Protein AF-Q5P8N4-F1 (afdb_monomer_lite)

pLDDT: mean 79.33, std 24.07, range [26.34, 97.81]

Sequence (193 aa):
MANAGMRRKYAYGCRTAGRLRDHSEGKQQGNGQHSGDGTLMNEMPPPPIPPHQEDARTQAVITIGHFLEGLGEPGWRGVVLRWLAQFDGLEAYLYPEDDPVLAVRDLLARYVEILEPVDPARLAADLSALPFCRFRAKRGGEKWEPLVESFSAFCRGATVEVWESEHPYPRREVLQIGLLTQFCAAQMRERRG

Radius of gyration: 21.62 Å; chains: 1; bounding box: 40×46×72 Å

Structure (mmCIF, N/CA/C/O backbone):
data_AF-Q5P8N4-F1
#
_entry.id   AF-Q5P8N4-F1
#
loop_
_atom_site.group_PDB
_atom_site.id
_atom_site.type_symbol
_atom_site.label_atom_id
_atom_site.label_alt_id
_atom_site.label_comp_id
_atom_site.label_asym_id
_atom_site.label_entity_id
_atom_site.label_seq_id
_atom_site.pdbx_PDB_ins_code
_atom_site.Cartn_x
_atom_site.Cartn_y
_atom_site.Cartn_z
_atom_site.occupancy
_atom_site.B_iso_or_equiv
_atom_site.auth_seq_id
_atom_site.auth_comp_id
_atom_site.auth_asym_id
_atom_site.auth_atom_id
_atom_site.pdbx_PDB_model_num
ATOM 1 N N . MET A 1 1 ? -14.214 0.842 -32.737 1.00 35.12 1 MET A N 1
ATOM 2 C CA . MET A 1 1 ? -14.053 1.528 -31.438 1.00 35.12 1 MET A CA 1
ATOM 3 C C . MET A 1 1 ? -12.937 0.828 -30.682 1.00 35.12 1 MET A C 1
ATOM 5 O O . MET A 1 1 ? -13.150 -0.272 -30.200 1.00 35.12 1 MET A O 1
ATOM 9 N N . ALA A 1 2 ? -11.733 1.399 -30.678 1.00 30.77 2 ALA A N 1
ATOM 10 C CA . ALA A 1 2 ? -10.587 0.868 -29.946 1.00 30.77 2 ALA A CA 1
ATOM 11 C C . ALA A 1 2 ? -10.118 1.963 -28.983 1.00 30.77 2 ALA A C 1
ATOM 13 O O . ALA A 1 2 ? -9.710 3.034 -29.427 1.00 30.77 2 ALA A O 1
ATOM 14 N N . ASN A 1 3 ? -10.253 1.715 -27.679 1.00 29.64 3 ASN A N 1
ATOM 15 C CA . ASN A 1 3 ? -9.769 2.614 -26.637 1.00 29.64 3 ASN A CA 1
ATOM 16 C C . ASN A 1 3 ? -8.237 2.576 -26.640 1.00 29.64 3 ASN A C 1
ATOM 18 O O . ASN A 1 3 ? -7.624 1.600 -26.208 1.00 29.64 3 ASN A O 1
ATOM 22 N N . ALA A 1 4 ? -7.622 3.641 -27.151 1.00 32.78 4 ALA A N 1
ATOM 23 C CA . ALA A 1 4 ? -6.201 3.908 -26.998 1.00 32.78 4 ALA A CA 1
ATOM 24 C C . ALA A 1 4 ? -5.944 4.349 -25.548 1.00 32.78 4 ALA A C 1
ATOM 26 O O . ALA A 1 4 ? -5.866 5.536 -25.245 1.00 32.78 4 ALA A O 1
ATOM 27 N N . GLY A 1 5 ? -5.864 3.371 -24.641 1.00 30.09 5 GLY A N 1
ATOM 28 C CA . GLY A 1 5 ? -5.412 3.577 -23.270 1.00 30.09 5 GLY A CA 1
ATOM 29 C C . GLY A 1 5 ? -3.983 4.107 -23.291 1.00 30.09 5 GLY A C 1
ATOM 30 O O . GLY A 1 5 ? -3.044 3.396 -23.657 1.00 30.09 5 GLY A O 1
ATOM 31 N N . MET A 1 6 ? -3.845 5.385 -22.958 1.00 29.84 6 MET A N 1
ATOM 32 C CA . MET A 1 6 ? -2.595 6.126 -22.902 1.00 29.84 6 MET A CA 1
ATOM 33 C C . MET A 1 6 ? -1.651 5.441 -21.904 1.00 29.84 6 MET A C 1
ATOM 35 O O . MET A 1 6 ? -1.774 5.592 -20.693 1.00 29.84 6 MET A O 1
ATOM 39 N N . ARG A 1 7 ? -0.723 4.626 -22.415 1.00 36.91 7 ARG A N 1
ATOM 40 C CA . ARG A 1 7 ? 0.340 4.006 -21.621 1.00 36.91 7 ARG A CA 1
ATOM 41 C C . ARG A 1 7 ? 1.293 5.111 -21.173 1.00 36.91 7 ARG A C 1
ATOM 43 O O . ARG A 1 7 ? 2.107 5.563 -21.979 1.00 36.91 7 ARG A O 1
ATOM 50 N N . ARG A 1 8 ? 1.232 5.529 -19.906 1.00 41.72 8 ARG A N 1
ATOM 51 C CA . ARG A 1 8 ? 2.357 6.239 -19.286 1.00 41.72 8 ARG A CA 1
ATOM 52 C C . ARG A 1 8 ? 3.523 5.253 -19.211 1.00 41.72 8 ARG A C 1
ATOM 54 O O . ARG A 1 8 ? 3.564 4.372 -18.362 1.00 41.72 8 ARG A O 1
ATOM 61 N N . LYS A 1 9 ? 4.413 5.326 -20.203 1.00 39.16 9 LYS A N 1
ATOM 62 C CA . LYS A 1 9 ? 5.721 4.674 -20.158 1.00 39.16 9 LYS A CA 1
ATOM 63 C C . LYS A 1 9 ? 6.615 5.587 -19.330 1.00 39.16 9 LYS A C 1
ATOM 65 O O . LYS A 1 9 ? 6.977 6.666 -19.795 1.00 39.16 9 LYS A O 1
ATOM 70 N N . TYR A 1 10 ? 6.914 5.181 -18.104 1.00 43.84 10 TYR A N 1
ATOM 71 C CA . TYR A 1 10 ? 7.807 5.919 -17.221 1.00 43.84 10 TYR A CA 1
ATOM 72 C C . TYR A 1 10 ? 9.240 5.672 -17.696 1.00 43.84 10 TYR A C 1
ATOM 74 O O . TYR A 1 10 ? 9.877 4.684 -17.348 1.00 43.84 10 TYR A O 1
ATOM 82 N N . ALA A 1 11 ? 9.717 6.540 -18.587 1.00 37.16 11 ALA A N 1
ATOM 83 C CA . ALA A 1 11 ? 11.127 6.619 -18.922 1.00 37.16 11 ALA A CA 1
ATOM 84 C C . ALA A 1 11 ? 11.799 7.482 -17.852 1.00 37.16 11 ALA A C 1
ATOM 86 O O . ALA A 1 11 ? 11.665 8.708 -17.870 1.00 37.16 11 ALA A O 1
ATOM 87 N N . TYR A 1 12 ? 12.529 6.858 -16.927 1.00 37.94 12 TYR A N 1
ATOM 88 C CA . TYR A 1 12 ? 13.503 7.574 -16.107 1.00 37.94 12 TYR A CA 1
ATOM 89 C C . TYR A 1 12 ? 14.659 8.025 -17.009 1.00 37.94 12 TYR A C 1
ATOM 91 O O . TYR A 1 12 ? 15.697 7.383 -17.124 1.00 37.94 12 TYR A O 1
ATOM 99 N N . GLY A 1 13 ? 14.452 9.147 -17.698 1.00 30.36 13 GLY A N 1
ATOM 100 C CA . GLY A 1 13 ? 15.510 9.932 -18.312 1.00 30.36 13 GLY A CA 1
ATOM 101 C C . GLY A 1 13 ? 16.155 10.797 -17.238 1.00 30.36 13 GLY A C 1
ATOM 102 O O . GLY A 1 13 ? 15.681 11.898 -16.960 1.00 30.36 13 GLY A O 1
ATOM 103 N N . CYS A 1 14 ? 17.230 10.297 -16.632 1.00 30.23 14 CYS A N 1
ATOM 104 C CA . CYS A 1 14 ? 18.120 11.099 -15.804 1.00 30.23 14 CYS A CA 1
ATOM 105 C C . CYS A 1 14 ? 18.700 12.229 -16.674 1.00 30.23 14 CYS A C 1
ATOM 107 O O . CYS A 1 14 ? 19.574 12.000 -17.507 1.00 30.23 14 CYS A O 1
ATOM 109 N N . ARG A 1 15 ? 18.173 13.452 -16.547 1.00 29.59 15 ARG A N 1
ATOM 110 C CA . ARG A 1 15 ? 18.788 14.646 -17.139 1.00 29.59 15 ARG A CA 1
ATOM 111 C C . ARG A 1 15 ? 19.794 15.213 -16.146 1.00 29.59 15 ARG A C 1
ATOM 113 O O . ARG A 1 15 ? 19.472 16.111 -15.374 1.00 29.59 15 ARG A O 1
ATOM 120 N N . THR A 1 16 ? 21.024 14.717 -16.197 1.00 30.36 16 THR A N 1
ATOM 121 C CA . THR A 1 16 ? 22.187 15.424 -15.656 1.00 30.36 16 THR A CA 1
ATOM 122 C C . THR A 1 16 ? 22.875 16.225 -16.765 1.00 30.36 16 THR A C 1
ATOM 124 O O . THR A 1 16 ? 23.360 15.677 -17.744 1.00 30.36 16 THR A O 1
ATOM 127 N N . ALA A 1 17 ? 22.860 17.546 -16.565 1.00 32.56 17 ALA A N 1
ATOM 128 C CA . ALA A 1 17 ? 23.804 18.584 -16.996 1.00 32.56 17 ALA A CA 1
ATOM 129 C C . ALA A 1 17 ? 24.361 18.600 -18.440 1.00 32.56 17 ALA A C 1
ATOM 131 O O . ALA A 1 17 ? 25.119 17.735 -18.860 1.00 32.56 17 ALA A O 1
ATOM 132 N N . GLY A 1 18 ? 24.148 19.725 -19.134 1.00 26.34 18 GLY A N 1
ATOM 133 C CA . GLY A 1 18 ? 24.881 20.052 -20.359 1.00 26.34 18 GLY A CA 1
ATOM 134 C C . GLY A 1 18 ? 24.532 21.424 -20.927 1.00 26.34 18 GLY A C 1
ATOM 135 O O . GLY A 1 18 ? 23.727 21.544 -21.840 1.00 26.34 18 GLY A O 1
ATOM 136 N N . ARG A 1 19 ? 25.142 22.473 -20.372 1.00 33.25 19 ARG A N 1
ATOM 137 C CA . ARG A 1 19 ? 25.188 23.827 -20.943 1.00 33.25 19 ARG A CA 1
ATOM 138 C C . ARG A 1 19 ? 25.874 23.773 -22.316 1.00 33.25 19 ARG A C 1
ATOM 140 O O . ARG A 1 19 ? 27.049 23.432 -22.359 1.00 33.25 19 ARG A O 1
ATOM 147 N N . LEU A 1 20 ? 25.202 24.190 -23.389 1.00 29.64 20 LEU A N 1
ATOM 148 C CA . LEU A 1 20 ? 25.833 24.746 -24.594 1.00 29.64 20 LEU A CA 1
ATOM 149 C C . LEU A 1 20 ? 24.812 25.511 -25.443 1.00 29.64 20 LEU A C 1
ATOM 151 O O . LEU A 1 20 ? 23.606 25.315 -25.352 1.00 29.64 20 LEU A O 1
ATOM 155 N N . ARG A 1 21 ? 25.368 26.486 -26.146 1.00 34.44 21 ARG A N 1
ATOM 156 C CA . ARG A 1 21 ? 24.772 27.691 -26.704 1.00 34.44 21 ARG A CA 1
ATOM 157 C C . ARG A 1 21 ? 23.957 27.482 -27.985 1.00 34.44 21 ARG A C 1
ATOM 159 O O . ARG A 1 21 ? 24.232 26.570 -28.749 1.00 34.44 21 ARG A O 1
ATOM 166 N N . ASP A 1 22 ? 23.123 28.494 -28.212 1.00 34.06 22 ASP A N 1
ATOM 167 C CA . ASP A 1 22 ? 22.897 29.226 -29.462 1.00 34.06 22 ASP A CA 1
ATOM 168 C C . ASP A 1 22 ? 22.175 28.605 -30.668 1.00 34.06 22 ASP A C 1
ATOM 170 O O . ASP A 1 22 ? 22.455 27.518 -31.155 1.00 34.06 22 ASP A O 1
ATOM 174 N N . HIS A 1 23 ? 21.360 29.513 -31.209 1.00 33.41 23 HIS A N 1
ATOM 175 C CA . HIS A 1 23 ? 20.979 29.743 -32.594 1.00 33.41 23 HIS A CA 1
ATOM 176 C C . HIS A 1 23 ? 19.882 28.902 -33.261 1.00 33.41 23 HIS A C 1
ATOM 178 O O . HIS A 1 23 ? 19.994 27.729 -33.597 1.00 33.41 23 HIS A O 1
ATOM 184 N N . SER A 1 24 ? 18.818 29.661 -33.503 1.00 37.16 24 SER A N 1
ATOM 185 C CA . SER A 1 24 ? 17.701 29.509 -34.410 1.00 37.16 24 SER A CA 1
ATOM 186 C C . SER A 1 24 ? 18.067 29.171 -35.863 1.00 37.16 24 SER A C 1
ATOM 188 O O . SER A 1 24 ? 19.123 29.544 -36.361 1.00 37.16 24 SER A O 1
ATOM 190 N N . GLU A 1 25 ? 17.039 28.638 -36.532 1.00 35.78 25 GLU A N 1
ATOM 191 C CA . GLU A 1 25 ? 16.755 28.615 -37.978 1.00 35.78 25 GLU A CA 1
ATOM 192 C C . GLU A 1 25 ? 17.325 27.477 -38.838 1.00 35.78 25 GLU A C 1
ATOM 194 O O . GLU A 1 25 ? 18.524 27.259 -38.956 1.00 35.78 25 GLU A O 1
ATOM 199 N N . GLY A 1 26 ? 16.404 26.802 -39.540 1.00 33.59 26 GLY A N 1
ATOM 200 C CA . GLY A 1 26 ? 16.712 25.893 -40.643 1.00 33.59 26 GLY A CA 1
ATOM 201 C C . GLY A 1 26 ? 15.586 24.906 -40.956 1.00 33.59 26 GLY A C 1
ATOM 202 O O . GLY A 1 26 ? 15.580 23.788 -40.456 1.00 33.59 26 GLY A O 1
ATOM 203 N N . LYS A 1 27 ? 14.630 25.306 -41.808 1.00 43.25 27 LYS A N 1
ATOM 204 C CA . LYS A 1 27 ? 13.715 24.390 -42.517 1.00 43.25 27 LYS A CA 1
ATOM 205 C C . LYS A 1 27 ? 14.519 23.353 -43.309 1.00 43.25 27 LYS A C 1
ATOM 207 O O . LYS A 1 27 ? 15.407 23.764 -44.046 1.00 43.25 27 LYS A O 1
ATOM 212 N N . GLN A 1 28 ? 14.082 22.091 -43.330 1.00 38.34 28 GLN A N 1
ATOM 213 C CA . GLN A 1 28 ? 14.097 21.278 -44.555 1.00 38.34 28 GLN A CA 1
ATOM 214 C C . GLN A 1 28 ? 13.203 20.032 -44.445 1.00 38.34 28 GLN A C 1
ATOM 216 O O . GLN A 1 28 ? 13.230 19.296 -43.465 1.00 38.34 28 GLN A O 1
ATOM 221 N N . GLN A 1 29 ? 12.387 19.843 -45.484 1.00 42.06 29 GLN A N 1
ATOM 222 C CA . GLN A 1 29 ? 11.635 18.631 -45.798 1.00 42.06 29 GLN A CA 1
ATOM 223 C C . GLN A 1 29 ? 12.596 17.534 -46.274 1.00 42.06 29 GLN A C 1
ATOM 225 O O . GLN A 1 29 ? 13.495 17.809 -47.064 1.00 42.06 29 GLN A O 1
ATOM 230 N N . GLY A 1 30 ? 12.349 16.291 -45.866 1.00 35.94 30 GLY A N 1
ATOM 231 C CA . GLY A 1 30 ? 13.072 15.123 -46.361 1.00 35.94 30 GLY A CA 1
ATOM 232 C C . GLY A 1 30 ? 12.303 13.842 -46.065 1.00 35.94 30 GLY A C 1
ATOM 233 O O . GLY A 1 30 ? 12.216 13.410 -44.922 1.00 35.94 30 GLY A O 1
ATOM 234 N N . ASN A 1 31 ? 11.717 13.271 -47.114 1.00 40.88 31 ASN A N 1
ATOM 235 C CA . ASN A 1 31 ? 11.087 11.957 -47.136 1.00 40.88 31 ASN A CA 1
ATOM 236 C C . ASN A 1 31 ? 12.187 10.883 -47.077 1.00 40.88 31 ASN A C 1
ATOM 238 O O . ASN A 1 31 ? 13.126 10.939 -47.869 1.00 40.88 31 ASN A O 1
ATOM 242 N N . GLY A 1 32 ? 12.061 9.894 -46.193 1.00 36.31 32 GLY A N 1
ATOM 243 C CA . GLY A 1 32 ? 13.006 8.783 -46.113 1.00 36.31 32 GLY A CA 1
ATOM 244 C C . GLY A 1 32 ? 12.467 7.640 -45.264 1.00 36.31 32 GLY A C 1
ATOM 245 O O . GLY A 1 32 ? 12.416 7.734 -44.043 1.00 36.31 32 GLY A O 1
ATOM 246 N N . GLN A 1 33 ? 12.068 6.555 -45.928 1.00 43.84 33 GLN A N 1
ATOM 247 C CA . GLN A 1 33 ? 11.898 5.244 -45.309 1.00 43.84 33 GLN A CA 1
ATOM 248 C C . GLN A 1 33 ? 13.226 4.816 -44.668 1.00 43.84 33 GLN A C 1
ATOM 250 O O . GLN A 1 33 ? 14.269 4.827 -45.325 1.00 43.84 33 GLN A O 1
ATOM 255 N N . HIS A 1 34 ? 13.180 4.404 -43.402 1.00 40.31 34 HIS A N 1
ATOM 256 C CA . HIS A 1 34 ? 14.236 3.618 -42.777 1.00 40.31 34 HIS A CA 1
ATOM 257 C C . HIS A 1 34 ? 13.627 2.385 -42.118 1.00 40.31 34 HIS A C 1
ATOM 259 O O . HIS A 1 34 ? 12.751 2.470 -41.257 1.00 40.31 34 HIS A O 1
ATOM 265 N N . SER A 1 35 ? 14.091 1.245 -42.622 1.00 41.78 35 SER A N 1
ATOM 266 C CA . SER A 1 35 ? 13.963 -0.084 -42.048 1.00 41.78 35 SER A CA 1
ATOM 267 C C . SER A 1 35 ? 14.541 -0.135 -40.636 1.00 41.78 35 SER A C 1
ATOM 269 O O . SER A 1 35 ? 15.307 0.735 -40.230 1.00 41.78 35 SER A O 1
ATOM 271 N N . GLY A 1 36 ? 14.127 -1.171 -39.911 1.00 46.09 36 GLY A N 1
ATOM 272 C CA . GLY A 1 36 ? 14.311 -1.330 -38.480 1.00 46.09 36 GLY A CA 1
ATOM 273 C C . GLY A 1 36 ? 15.710 -1.038 -37.959 1.00 46.09 36 GLY A C 1
ATOM 274 O O . GLY A 1 36 ? 16.702 -1.554 -38.457 1.00 46.09 36 GLY A O 1
ATOM 275 N N . ASP A 1 37 ? 15.725 -0.308 -36.856 1.00 35.44 37 ASP A N 1
ATOM 276 C CA . ASP A 1 37 ? 16.650 -0.580 -35.776 1.00 35.44 37 ASP A CA 1
ATOM 277 C C . ASP A 1 37 ? 15.857 -0.378 -34.485 1.00 35.44 37 ASP A C 1
ATOM 279 O O . ASP A 1 37 ? 15.580 0.741 -34.046 1.00 35.44 37 ASP A O 1
ATOM 283 N N . GLY A 1 38 ? 15.320 -1.481 -33.964 1.00 40.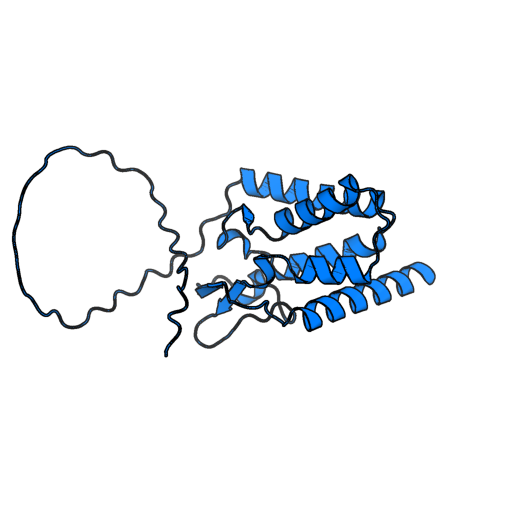28 38 GLY A N 1
ATOM 284 C CA . GLY A 1 38 ? 14.638 -1.502 -32.680 1.00 40.28 38 GLY A CA 1
ATOM 285 C C . GLY A 1 38 ? 15.694 -1.333 -31.607 1.00 40.28 38 GLY A C 1
ATOM 286 O O . GLY A 1 38 ? 16.139 -2.326 -31.042 1.00 40.28 38 GLY A O 1
ATOM 287 N N . THR A 1 39 ? 16.114 -0.087 -31.378 1.00 41.25 39 THR A N 1
ATOM 288 C CA . THR A 1 39 ? 17.054 0.283 -30.327 1.00 41.25 39 THR A CA 1
ATOM 289 C C . THR A 1 39 ? 16.588 -0.369 -29.034 1.00 41.25 39 THR A C 1
ATOM 291 O O . THR A 1 39 ? 15.544 -0.007 -28.482 1.00 41.25 39 THR A O 1
ATOM 294 N N . LEU A 1 40 ? 17.352 -1.369 -28.592 1.00 42.66 40 LEU A N 1
ATOM 295 C CA . LEU A 1 40 ? 17.294 -1.929 -27.255 1.00 42.66 40 LEU A CA 1
ATOM 296 C C . LEU A 1 40 ? 17.384 -0.740 -26.300 1.00 42.66 40 LEU A C 1
ATOM 298 O O . LEU A 1 40 ? 18.436 -0.118 -26.159 1.00 42.66 40 LEU A O 1
ATOM 302 N N . MET A 1 41 ? 16.240 -0.352 -25.737 1.00 40.47 41 MET A N 1
ATOM 303 C CA . MET A 1 41 ? 16.174 0.632 -24.668 1.00 40.47 41 MET A CA 1
ATOM 304 C C . MET A 1 41 ? 17.053 0.071 -23.558 1.00 40.47 41 MET A C 1
ATOM 306 O O . MET A 1 41 ? 16.698 -0.948 -22.974 1.00 40.47 41 MET A O 1
ATOM 310 N N . ASN A 1 42 ? 18.223 0.687 -23.370 1.00 41.69 42 ASN A N 1
ATOM 311 C CA . ASN A 1 42 ? 19.221 0.296 -22.387 1.00 41.69 42 ASN A CA 1
ATOM 312 C C . ASN A 1 42 ? 18.536 -0.110 -21.081 1.00 41.69 42 ASN A C 1
ATOM 314 O O . ASN A 1 42 ? 17.871 0.705 -20.440 1.00 41.69 42 ASN A O 1
ATOM 318 N N . GLU A 1 43 ? 18.710 -1.381 -20.732 1.00 51.34 43 GLU A N 1
ATOM 319 C CA . GLU A 1 43 ? 18.282 -2.021 -19.495 1.00 51.34 43 GLU A CA 1
ATOM 320 C C . GLU A 1 43 ? 19.105 -1.459 -18.329 1.00 51.34 43 GLU A C 1
ATOM 322 O O . GLU A 1 43 ? 19.959 -2.130 -17.756 1.00 51.34 43 GLU A O 1
ATOM 327 N N . MET A 1 44 ? 18.927 -0.174 -18.029 1.00 50.84 44 MET A N 1
ATOM 328 C CA . MET A 1 44 ? 19.602 0.462 -16.911 1.00 50.84 44 MET A CA 1
ATOM 329 C C . MET A 1 44 ? 18.880 0.053 -15.621 1.00 50.84 44 MET A C 1
ATOM 331 O O . MET A 1 44 ? 17.652 0.183 -15.565 1.00 50.84 44 MET A O 1
ATOM 335 N N . PRO A 1 45 ? 19.601 -0.441 -14.594 1.00 61.38 45 PRO A N 1
ATOM 336 C CA . PRO A 1 45 ? 18.992 -0.711 -13.299 1.00 61.38 45 PRO A CA 1
ATOM 337 C C . PRO A 1 45 ? 18.339 0.569 -12.758 1.00 61.38 45 PRO A C 1
ATOM 339 O O . PRO A 1 45 ? 18.795 1.673 -13.089 1.00 61.38 45 PRO A O 1
ATOM 342 N N . PRO A 1 46 ? 17.275 0.448 -11.944 1.00 63.72 46 PRO A N 1
ATOM 343 C CA . PRO A 1 46 ? 16.625 1.611 -11.361 1.00 63.72 46 PRO A CA 1
ATOM 344 C C . PRO A 1 46 ? 17.661 2.441 -10.590 1.00 63.72 46 PRO A C 1
ATOM 346 O O . PRO A 1 46 ? 18.530 1.869 -9.920 1.00 63.72 46 PRO A O 1
ATOM 349 N N . PRO A 1 47 ? 17.619 3.780 -10.699 1.00 65.31 47 PRO A N 1
ATOM 350 C CA . PRO A 1 47 ? 18.517 4.625 -9.931 1.00 65.31 47 PRO A CA 1
ATOM 351 C C . PRO A 1 47 ? 18.299 4.385 -8.428 1.00 65.31 47 PRO A C 1
ATOM 353 O O . PRO A 1 47 ? 17.174 4.099 -8.012 1.00 65.31 47 PRO A O 1
ATOM 356 N N . PRO A 1 48 ? 19.352 4.506 -7.600 1.00 71.06 48 PRO A N 1
ATOM 357 C CA . PRO A 1 48 ? 19.194 4.427 -6.155 1.00 71.06 48 PRO A CA 1
ATOM 358 C C . PRO A 1 48 ? 18.245 5.528 -5.672 1.00 71.06 48 PRO A C 1
ATOM 360 O O . PRO A 1 48 ? 18.240 6.642 -6.209 1.00 71.06 48 PRO A O 1
ATOM 363 N N . ILE A 1 49 ? 17.454 5.211 -4.648 1.00 71.44 49 ILE A N 1
ATOM 364 C CA . ILE A 1 49 ? 16.552 6.166 -4.008 1.00 71.44 49 ILE A CA 1
ATOM 365 C C . ILE A 1 49 ? 17.409 7.302 -3.420 1.00 71.44 49 ILE A C 1
ATOM 367 O O . ILE A 1 49 ? 18.405 7.037 -2.744 1.00 71.44 49 ILE A O 1
ATOM 371 N N . PRO A 1 50 ? 17.088 8.580 -3.681 1.00 73.31 50 PRO A N 1
ATOM 372 C CA . PRO A 1 50 ? 17.801 9.690 -3.067 1.00 73.31 50 PRO A CA 1
ATOM 373 C C . PRO A 1 50 ? 17.758 9.614 -1.527 1.00 73.31 50 PRO A C 1
ATOM 375 O O . PRO A 1 50 ? 16.677 9.397 -0.980 1.00 73.31 50 PRO A O 1
ATOM 378 N N . PRO A 1 51 ? 18.857 9.904 -0.801 1.00 74.06 51 PRO A N 1
ATOM 379 C CA . PRO A 1 51 ? 18.908 9.752 0.662 1.00 74.06 51 PRO A CA 1
ATOM 380 C C . PRO A 1 51 ? 17.793 10.482 1.429 1.00 74.06 51 PRO A C 1
ATOM 382 O O . PRO A 1 51 ? 17.227 9.958 2.380 1.00 74.06 51 PRO A O 1
ATOM 385 N N . HIS A 1 52 ? 17.396 11.672 0.971 1.00 72.25 52 HIS A N 1
ATOM 386 C CA . HIS A 1 52 ? 16.306 12.432 1.593 1.00 72.25 52 HIS A CA 1
ATOM 387 C C . HIS A 1 52 ? 14.935 11.739 1.481 1.00 72.25 52 HIS A C 1
ATOM 389 O O . HIS A 1 52 ? 14.050 11.988 2.297 1.00 72.25 52 HIS A O 1
ATOM 395 N N . GLN A 1 53 ? 14.739 10.884 0.473 1.00 79.44 53 GLN A N 1
ATOM 396 C CA . GLN A 1 53 ? 13.535 10.063 0.349 1.00 79.44 53 GLN A CA 1
ATOM 397 C C . GLN A 1 53 ? 13.594 8.862 1.301 1.00 79.44 53 GLN A C 1
ATOM 399 O O . GLN A 1 53 ? 12.574 8.512 1.887 1.00 79.44 53 GLN A O 1
ATOM 404 N N . GLU A 1 54 ? 14.774 8.279 1.534 1.00 85.94 54 GLU A N 1
ATOM 405 C CA . GLU A 1 54 ? 14.958 7.206 2.524 1.00 85.94 54 GLU A CA 1
ATOM 406 C C . GLU A 1 54 ? 14.654 7.686 3.953 1.00 85.94 54 GLU A C 1
ATOM 408 O O . GLU A 1 54 ? 13.931 7.011 4.694 1.00 85.94 54 GLU A O 1
ATOM 413 N N . ASP A 1 55 ? 15.116 8.886 4.316 1.00 89.25 55 ASP A N 1
ATOM 414 C CA . ASP A 1 55 ? 14.805 9.514 5.606 1.00 89.25 55 ASP A CA 1
ATOM 415 C C . ASP A 1 55 ? 13.295 9.754 5.763 1.00 89.25 55 ASP A C 1
ATOM 417 O O . ASP A 1 55 ? 12.696 9.407 6.786 1.00 89.25 55 ASP A O 1
ATOM 421 N N . ALA A 1 56 ? 12.648 10.293 4.723 1.00 90.25 56 ALA A N 1
ATOM 422 C CA . ALA A 1 56 ? 11.207 10.535 4.719 1.00 90.25 56 ALA A CA 1
ATOM 423 C C . ALA A 1 56 ? 10.398 9.236 4.873 1.00 90.25 56 ALA A C 1
ATOM 425 O O . ALA A 1 56 ? 9.407 9.214 5.608 1.00 90.25 56 ALA A O 1
ATOM 426 N N . ARG A 1 57 ? 10.828 8.144 4.226 1.00 93.38 57 ARG A N 1
ATOM 427 C CA . ARG A 1 57 ? 10.199 6.820 4.357 1.00 93.38 57 ARG A CA 1
ATOM 428 C C . ARG A 1 57 ? 10.392 6.240 5.750 1.00 93.38 57 ARG A C 1
ATOM 430 O O . ARG A 1 57 ? 9.428 5.761 6.343 1.00 93.38 57 ARG A O 1
ATOM 437 N N . THR A 1 58 ? 11.599 6.336 6.301 1.00 94.19 58 THR A N 1
ATOM 438 C CA . THR A 1 58 ? 11.894 5.886 7.669 1.00 94.19 58 THR A CA 1
ATOM 439 C C . THR A 1 58 ? 10.996 6.603 8.674 1.00 94.19 58 THR A C 1
ATOM 441 O O . THR A 1 58 ? 10.335 5.964 9.497 1.00 94.19 58 THR A O 1
ATOM 444 N N . GLN A 1 59 ? 10.888 7.927 8.549 1.00 95.88 59 GLN A N 1
ATOM 445 C CA . GLN A 1 59 ? 9.997 8.719 9.385 1.00 95.88 59 GLN A CA 1
ATOM 446 C C . GLN A 1 59 ? 8.525 8.331 9.180 1.00 95.88 59 GLN A C 1
ATOM 448 O O . GLN A 1 59 ? 7.786 8.197 10.154 1.00 95.88 59 GLN A O 1
ATOM 453 N N . ALA A 1 60 ? 8.096 8.093 7.937 1.00 96.31 60 ALA A N 1
ATOM 454 C CA . ALA A 1 60 ? 6.732 7.676 7.629 1.00 96.31 60 ALA A CA 1
ATOM 455 C C . ALA A 1 60 ? 6.368 6.319 8.256 1.00 96.31 60 ALA A C 1
ATOM 457 O O . ALA A 1 60 ? 5.274 6.190 8.799 1.00 96.31 60 ALA A O 1
ATOM 458 N N . VAL A 1 61 ? 7.276 5.336 8.261 1.00 96.94 61 VAL A N 1
ATOM 459 C CA . VAL A 1 61 ? 7.064 4.033 8.924 1.00 96.94 61 VAL A CA 1
ATOM 460 C C . VAL A 1 61 ? 6.823 4.199 10.426 1.00 96.94 61 VAL A C 1
ATOM 462 O O . VAL A 1 61 ? 5.913 3.576 10.979 1.00 96.94 61 VAL A O 1
ATOM 465 N N . ILE A 1 62 ? 7.604 5.059 11.088 1.00 97.00 62 ILE A N 1
ATOM 466 C CA . ILE A 1 62 ? 7.424 5.375 12.512 1.00 97.00 62 ILE A CA 1
ATOM 467 C C . ILE A 1 62 ? 6.058 6.040 12.730 1.00 97.00 62 ILE A C 1
ATOM 469 O O . ILE A 1 62 ? 5.281 5.613 13.586 1.00 97.00 62 ILE A O 1
ATOM 473 N N . THR A 1 63 ? 5.730 7.037 11.908 1.00 97.75 63 THR A N 1
ATOM 474 C CA . THR A 1 63 ? 4.464 7.776 11.978 1.00 97.75 63 THR A CA 1
ATOM 475 C C . THR A 1 63 ? 3.240 6.885 11.743 1.00 97.75 63 THR A C 1
ATOM 477 O O . THR A 1 63 ? 2.254 7.035 12.457 1.00 97.75 63 THR A O 1
ATOM 480 N N . ILE A 1 64 ? 3.295 5.919 10.818 1.00 97.81 64 ILE A N 1
ATOM 481 C CA . ILE A 1 64 ? 2.222 4.928 10.605 1.00 97.81 64 ILE A CA 1
ATOM 482 C C . ILE A 1 64 ? 1.913 4.177 11.905 1.00 97.81 64 ILE A C 1
ATOM 484 O O . ILE A 1 64 ? 0.746 4.007 12.253 1.00 97.81 64 ILE A O 1
ATOM 488 N N . GLY A 1 65 ? 2.948 3.756 12.641 1.00 95.69 65 GLY A N 1
ATOM 489 C CA . GLY A 1 65 ? 2.780 3.101 13.938 1.00 95.69 65 GLY A CA 1
ATOM 490 C C . GLY A 1 65 ? 2.042 3.989 14.939 1.00 95.69 65 GLY A C 1
ATOM 491 O O . GLY A 1 65 ? 1.050 3.556 15.520 1.00 95.69 65 GLY A O 1
ATOM 492 N N . HIS A 1 66 ? 2.470 5.245 15.071 1.00 96.38 66 HIS A N 1
ATOM 493 C CA . HIS A 1 66 ? 1.839 6.205 15.977 1.00 96.38 66 HIS A CA 1
ATOM 494 C C . HIS A 1 66 ? 0.398 6.546 15.598 1.00 96.38 66 HIS A C 1
ATOM 496 O O . HIS A 1 66 ? -0.440 6.680 16.484 1.00 96.38 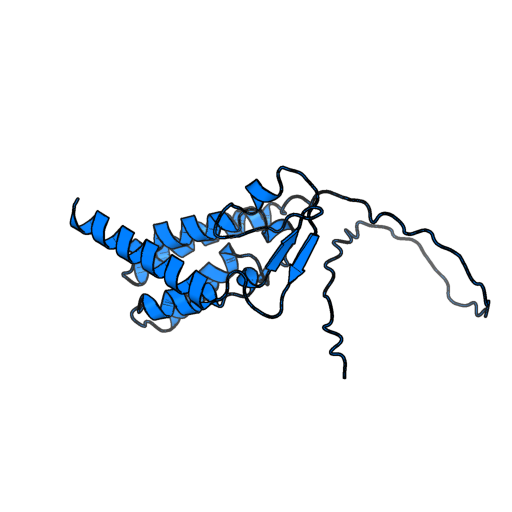66 HIS A O 1
ATOM 502 N N . PHE A 1 67 ? 0.080 6.662 14.306 1.00 96.62 67 PHE A N 1
ATOM 503 C CA . PHE A 1 67 ? -1.298 6.891 13.876 1.00 96.62 67 PHE A CA 1
ATOM 504 C C . PHE A 1 67 ? -2.198 5.710 14.223 1.00 96.62 67 PHE A C 1
ATOM 506 O O . PHE A 1 67 ? -3.267 5.918 14.780 1.00 96.62 67 PHE A O 1
ATOM 513 N N . LEU A 1 68 ? -1.764 4.474 13.973 1.00 95.25 68 LEU A N 1
ATOM 514 C CA . LEU A 1 68 ? -2.560 3.293 14.319 1.00 95.25 68 LEU A CA 1
ATOM 515 C C . LEU A 1 68 ? -2.748 3.141 15.835 1.00 95.25 68 LEU A C 1
ATOM 517 O O . LEU A 1 68 ? -3.835 2.789 16.282 1.00 95.25 68 LEU A O 1
ATOM 521 N N . GLU A 1 69 ? -1.724 3.460 16.629 1.00 93.25 69 GLU A N 1
ATOM 522 C CA . GLU A 1 69 ? -1.830 3.523 18.092 1.00 93.25 69 GLU A CA 1
ATOM 523 C C . GLU A 1 69 ? -2.817 4.613 18.542 1.00 93.25 69 GLU A C 1
ATOM 525 O O . GLU A 1 69 ? -3.701 4.343 19.353 1.00 93.25 69 GLU A O 1
ATOM 530 N N . GLY A 1 70 ? -2.717 5.821 17.979 1.00 91.56 70 GLY A N 1
ATOM 531 C CA . GLY A 1 70 ? -3.608 6.944 18.286 1.00 91.56 70 GLY A CA 1
ATOM 532 C C . GLY A 1 70 ? -5.062 6.715 17.866 1.00 91.56 70 GLY A C 1
ATOM 533 O O . GLY A 1 70 ? -5.972 7.221 18.516 1.00 91.56 70 GLY A O 1
ATOM 534 N N . LEU A 1 71 ? -5.287 5.908 16.827 1.00 92.12 71 LEU A N 1
ATOM 535 C CA . LEU A 1 71 ? -6.612 5.480 16.371 1.00 92.12 71 LEU A CA 1
ATOM 536 C C . LEU A 1 71 ? -7.193 4.322 17.206 1.00 92.12 71 LEU A C 1
ATOM 538 O O . LEU A 1 71 ? -8.311 3.887 16.941 1.00 92.12 71 LEU A O 1
ATOM 542 N N . GLY A 1 72 ? -6.459 3.817 18.207 1.00 91.12 72 GLY A N 1
ATOM 543 C CA . GLY A 1 72 ? -6.894 2.701 19.052 1.00 91.12 72 GLY A CA 1
ATOM 544 C C . GLY A 1 72 ? -6.808 1.331 18.373 1.00 91.12 72 GLY A C 1
ATOM 545 O O . GLY A 1 72 ? -7.375 0.364 18.871 1.00 91.12 72 GLY A O 1
ATOM 546 N N . GLU A 1 73 ? -6.074 1.231 17.265 1.00 91.69 73 GLU A N 1
ATOM 547 C CA . GLU A 1 73 ? -6.017 0.061 16.387 1.00 91.69 73 GLU A CA 1
ATOM 548 C C . GLU A 1 73 ? -4.580 -0.493 16.215 1.00 91.69 73 GLU A C 1
ATOM 550 O O . GLU A 1 73 ? -4.096 -0.697 15.094 1.00 91.69 73 GLU A O 1
ATOM 555 N N . PRO A 1 74 ? -3.845 -0.788 17.309 1.00 91.19 74 PRO A N 1
ATOM 556 C CA . PRO A 1 74 ? -2.441 -1.203 17.230 1.00 91.19 74 PRO A CA 1
ATOM 557 C C . PRO A 1 74 ? -2.242 -2.536 16.487 1.00 91.19 74 PRO A C 1
ATOM 559 O O . PRO A 1 74 ? -1.196 -2.745 15.865 1.00 91.19 74 PRO A O 1
ATOM 562 N N . GLY A 1 75 ? -3.254 -3.415 16.471 1.00 93.06 75 GLY A N 1
ATOM 563 C CA . GLY A 1 75 ? -3.208 -4.703 15.766 1.00 93.06 75 GLY A CA 1
ATOM 564 C C . GLY A 1 75 ? -3.031 -4.568 14.246 1.00 93.06 75 GLY A C 1
ATOM 565 O O . GLY A 1 75 ? -2.517 -5.477 13.586 1.00 93.06 75 GLY A O 1
ATOM 566 N N . TRP A 1 76 ? -3.375 -3.409 13.671 1.00 96.38 76 TRP A N 1
ATOM 567 C CA . TRP A 1 76 ? -3.135 -3.119 12.258 1.00 96.38 76 TRP A CA 1
ATOM 568 C C . TRP A 1 76 ? -1.661 -2.887 11.929 1.00 96.38 76 TRP A C 1
ATOM 570 O O . TRP A 1 76 ? -1.257 -3.141 10.794 1.00 96.38 76 TRP A O 1
ATOM 580 N N . ARG A 1 77 ? -0.825 -2.472 12.891 1.00 95.69 77 ARG A N 1
ATOM 581 C CA . ARG A 1 77 ? 0.572 -2.081 12.633 1.00 95.69 77 ARG A CA 1
ATOM 582 C C . ARG A 1 77 ? 1.355 -3.190 11.942 1.00 95.69 77 ARG A C 1
ATOM 584 O O . ARG A 1 77 ? 1.936 -2.984 10.880 1.00 95.69 77 ARG A O 1
ATOM 591 N N . GLY A 1 78 ? 1.331 -4.396 12.506 1.00 96.00 78 GLY A N 1
ATOM 592 C CA . GLY A 1 78 ? 2.032 -5.538 11.920 1.00 96.00 78 GLY A CA 1
ATOM 593 C C . GLY A 1 78 ? 1.451 -5.973 10.572 1.00 96.00 78 GLY A C 1
ATOM 594 O O . GLY A 1 78 ? 2.189 -6.456 9.717 1.00 96.00 78 GLY A O 1
ATOM 595 N N . VAL A 1 79 ? 0.139 -5.815 10.372 1.00 97.19 79 VAL A N 1
ATOM 596 C CA . VAL A 1 79 ? -0.542 -6.159 9.114 1.00 97.19 79 VAL A CA 1
ATOM 597 C C . VAL A 1 79 ? -0.118 -5.206 8.002 1.00 97.19 79 VAL A C 1
ATOM 599 O O . VAL A 1 79 ? 0.346 -5.660 6.959 1.00 97.19 79 VAL A O 1
ATOM 602 N N . VAL A 1 80 ? -0.206 -3.898 8.253 1.00 97.62 80 VAL A N 1
ATOM 603 C CA . VAL A 1 80 ? 0.153 -2.849 7.294 1.00 97.62 80 VAL A CA 1
ATOM 604 C C . VAL A 1 80 ? 1.628 -2.935 6.915 1.00 97.62 80 VAL A C 1
ATOM 606 O O . VAL A 1 80 ? 1.940 -2.922 5.730 1.00 97.62 80 VAL A O 1
ATOM 609 N N . LEU A 1 81 ? 2.539 -3.096 7.882 1.00 96.81 81 LEU A N 1
ATOM 610 C CA . LEU A 1 81 ? 3.975 -3.166 7.586 1.00 96.81 81 LEU A CA 1
ATOM 611 C C . LEU A 1 81 ? 4.353 -4.416 6.779 1.00 96.81 81 LEU A C 1
ATOM 613 O O . LEU A 1 81 ? 5.143 -4.323 5.844 1.00 96.81 81 LEU A O 1
ATOM 617 N N . ARG A 1 82 ? 3.765 -5.583 7.081 1.00 96.50 82 ARG A N 1
ATOM 618 C CA . ARG A 1 82 ? 3.990 -6.798 6.274 1.00 96.50 82 ARG A CA 1
ATOM 619 C C . ARG A 1 82 ? 3.414 -6.683 4.868 1.00 96.50 82 ARG A C 1
ATOM 621 O O . ARG A 1 82 ? 3.987 -7.237 3.934 1.00 96.50 82 ARG A O 1
ATOM 628 N N . TRP A 1 83 ? 2.277 -6.008 4.726 1.00 97.06 83 TRP A N 1
ATOM 629 C CA . TRP A 1 83 ? 1.678 -5.751 3.424 1.00 97.06 83 TRP A CA 1
ATOM 630 C C . TRP A 1 83 ? 2.525 -4.771 2.603 1.00 97.06 83 TRP A C 1
ATOM 632 O O . TRP A 1 83 ? 2.840 -5.072 1.457 1.00 97.06 83 TRP A O 1
ATOM 642 N N . LEU A 1 84 ? 2.985 -3.669 3.204 1.00 97.44 84 LEU A N 1
ATOM 643 C CA . LEU A 1 84 ? 3.903 -2.714 2.574 1.00 97.44 84 LEU A CA 1
ATOM 644 C C . LEU A 1 84 ? 5.225 -3.359 2.151 1.00 97.44 84 LEU A C 1
ATOM 646 O O . LEU A 1 84 ? 5.730 -3.039 1.082 1.00 97.44 84 LEU A O 1
ATOM 650 N N . ALA A 1 85 ? 5.743 -4.317 2.925 1.00 96.25 85 ALA A N 1
ATOM 651 C CA . ALA A 1 85 ? 6.946 -5.064 2.560 1.00 96.25 85 ALA A CA 1
ATOM 652 C C . ALA A 1 85 ? 6.807 -5.846 1.239 1.00 96.25 85 ALA A C 1
ATOM 654 O O . ALA A 1 85 ? 7.814 -6.163 0.612 1.00 96.25 85 ALA A O 1
ATOM 655 N N . GLN A 1 86 ? 5.584 -6.138 0.775 1.00 96.88 86 GLN A N 1
ATOM 656 C CA . GLN A 1 86 ? 5.395 -6.721 -0.557 1.00 96.88 86 GLN A CA 1
ATOM 657 C C . GLN A 1 86 ? 5.746 -5.726 -1.668 1.00 96.88 86 GLN A C 1
ATOM 659 O O . GLN A 1 86 ? 6.197 -6.133 -2.728 1.0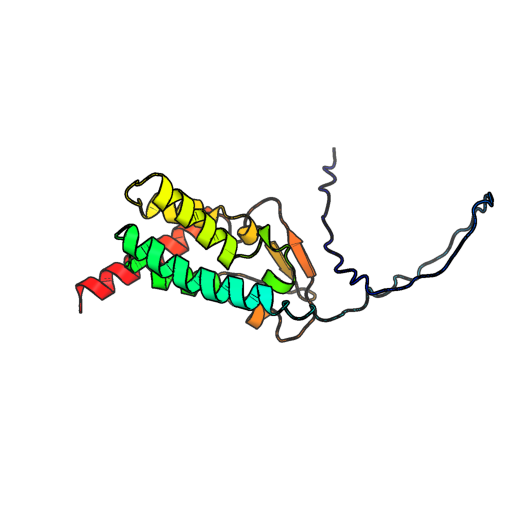0 96.88 86 GLN A O 1
ATOM 664 N N . PHE A 1 87 ? 5.599 -4.426 -1.431 1.00 96.44 87 PHE A N 1
ATOM 665 C CA . PHE A 1 87 ? 5.878 -3.370 -2.407 1.00 96.44 87 PHE A CA 1
ATOM 666 C C . PHE A 1 87 ? 7.292 -2.793 -2.271 1.00 96.44 87 PHE A C 1
ATOM 668 O O . PHE A 1 87 ? 7.618 -1.824 -2.946 1.00 96.44 87 PHE A O 1
ATOM 675 N N . ASP A 1 88 ? 8.128 -3.374 -1.412 1.00 93.62 88 ASP A N 1
ATOM 676 C CA . ASP A 1 88 ? 9.496 -2.921 -1.180 1.00 93.62 88 ASP A CA 1
ATOM 677 C C . ASP A 1 88 ? 10.327 -2.900 -2.475 1.00 93.62 88 ASP A C 1
ATOM 679 O O . ASP A 1 88 ? 10.385 -3.893 -3.209 1.00 93.62 88 ASP A O 1
ATOM 683 N N . GLY A 1 89 ? 10.952 -1.757 -2.761 1.00 91.94 89 GLY A N 1
ATOM 684 C CA . GLY A 1 89 ? 11.734 -1.492 -3.967 1.00 91.94 89 GLY A CA 1
ATOM 685 C C . GLY A 1 89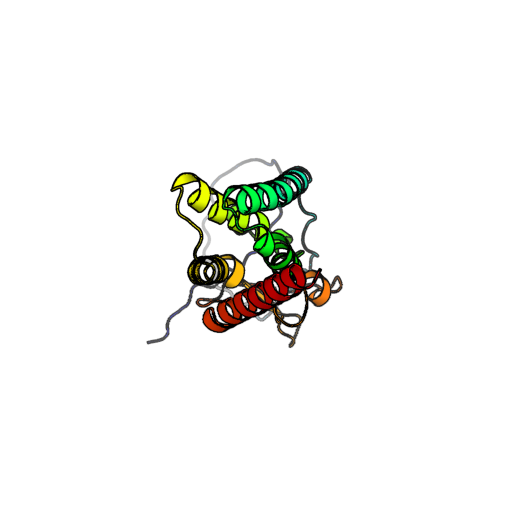 ? 10.921 -0.947 -5.144 1.00 91.94 89 GLY A C 1
ATOM 686 O O . GLY A 1 89 ? 11.515 -0.505 -6.131 1.00 91.94 89 GLY A O 1
ATOM 687 N N . LEU A 1 90 ? 9.584 -0.953 -5.072 1.00 93.56 90 LEU A N 1
ATOM 688 C CA . LEU A 1 90 ? 8.735 -0.403 -6.130 1.00 93.56 90 LEU A CA 1
ATOM 689 C C . LEU A 1 90 ? 8.909 1.115 -6.237 1.00 93.56 90 LEU A C 1
ATOM 691 O O . LEU A 1 90 ? 8.892 1.645 -7.342 1.00 93.56 90 LEU A O 1
ATOM 695 N N . GLU A 1 91 ? 9.141 1.801 -5.118 1.00 92.56 91 GLU A N 1
ATOM 696 C CA . GLU A 1 91 ? 9.330 3.252 -5.035 1.00 92.56 91 GLU A CA 1
ATOM 697 C C . GLU A 1 91 ? 10.438 3.784 -5.959 1.00 92.56 91 GLU A C 1
ATOM 699 O O . GLU A 1 91 ? 10.339 4.903 -6.453 1.00 92.56 91 GLU A O 1
ATOM 704 N N . ALA A 1 92 ? 11.442 2.965 -6.291 1.00 89.50 92 ALA A N 1
ATOM 705 C CA . ALA A 1 92 ? 12.501 3.338 -7.231 1.00 89.50 92 ALA A CA 1
ATOM 706 C C . ALA A 1 92 ? 11.998 3.523 -8.681 1.00 89.50 92 ALA A C 1
ATOM 708 O O . ALA A 1 92 ? 12.712 4.062 -9.528 1.00 89.50 92 ALA A O 1
ATOM 709 N N . TYR A 1 93 ? 10.772 3.076 -8.968 1.00 89.62 93 TYR A N 1
ATOM 710 C CA . TYR A 1 93 ? 10.100 3.160 -10.265 1.00 89.62 93 TYR A CA 1
ATOM 711 C C . TYR A 1 93 ? 8.899 4.115 -10.256 1.00 89.62 93 TYR A C 1
ATOM 713 O O . TYR A 1 93 ? 8.225 4.246 -11.283 1.00 89.62 93 TYR A O 1
ATOM 721 N N . LEU A 1 94 ? 8.603 4.743 -9.115 1.00 89.69 94 LEU A N 1
ATOM 722 C CA . LEU A 1 94 ? 7.419 5.572 -8.916 1.00 89.69 94 LEU A CA 1
ATOM 723 C C . LEU A 1 94 ? 7.779 7.040 -8.694 1.00 89.69 94 LEU A C 1
ATOM 725 O O . LEU A 1 94 ? 8.867 7.389 -8.226 1.00 89.69 94 LEU A O 1
ATOM 729 N N . TYR A 1 95 ? 6.825 7.920 -8.993 1.00 86.62 95 TYR A N 1
ATOM 730 C CA . TYR A 1 95 ? 6.911 9.283 -8.493 1.00 86.62 95 TYR A CA 1
ATOM 731 C C . TYR A 1 95 ? 6.723 9.298 -6.966 1.00 86.62 95 TYR A C 1
ATOM 733 O O . TYR A 1 95 ? 6.030 8.427 -6.438 1.00 86.62 95 TYR A O 1
ATOM 741 N N . PRO A 1 96 ? 7.308 10.271 -6.242 1.00 85.12 96 PRO A N 1
ATOM 742 C CA . PRO A 1 96 ? 7.202 10.332 -4.783 1.00 85.12 96 PRO A CA 1
ATOM 743 C C . PRO A 1 96 ? 5.761 10.310 -4.246 1.00 85.12 96 PRO A C 1
ATOM 745 O O . PRO A 1 96 ? 5.515 9.747 -3.184 1.00 85.12 96 PRO A O 1
ATOM 748 N N . GLU A 1 97 ? 4.799 10.886 -4.969 1.00 85.88 97 GLU A N 1
ATOM 749 C CA . GLU A 1 97 ? 3.371 10.867 -4.621 1.00 85.88 97 GLU A CA 1
ATOM 750 C C . GLU A 1 97 ? 2.720 9.476 -4.692 1.00 85.88 97 GLU A C 1
ATOM 752 O O . GLU A 1 97 ? 1.689 9.245 -4.058 1.00 85.88 97 GLU A O 1
ATOM 757 N N . ASP A 1 98 ? 3.325 8.552 -5.437 1.00 91.25 98 ASP A N 1
ATOM 758 C CA . ASP A 1 98 ? 2.877 7.171 -5.585 1.00 91.25 98 ASP A CA 1
ATOM 759 C C . ASP A 1 98 ? 3.657 6.212 -4.659 1.00 91.25 98 ASP A C 1
ATOM 761 O O . ASP A 1 98 ? 3.404 5.006 -4.683 1.00 91.25 98 ASP A O 1
ATOM 765 N N . ASP A 1 99 ? 4.585 6.712 -3.827 1.00 94.69 99 ASP A N 1
ATOM 766 C CA . ASP A 1 99 ? 5.342 5.887 -2.877 1.00 94.69 99 ASP A CA 1
ATOM 767 C C . ASP A 1 99 ? 4.382 5.141 -1.922 1.00 94.69 99 ASP A C 1
ATOM 769 O O . ASP A 1 99 ? 3.573 5.779 -1.235 1.00 94.69 99 ASP A O 1
ATOM 773 N N . PRO A 1 100 ? 4.465 3.797 -1.827 1.00 96.88 100 PRO A N 1
ATOM 774 C CA . PRO A 1 100 ? 3.534 3.012 -1.022 1.00 96.88 100 PRO A CA 1
ATOM 775 C C . PRO A 1 100 ? 3.502 3.400 0.459 1.00 96.88 100 PRO A C 1
ATOM 777 O O . PRO A 1 100 ? 2.433 3.446 1.073 1.00 96.88 100 PRO A O 1
ATOM 780 N N . VAL A 1 101 ? 4.665 3.692 1.043 1.00 97.44 101 VAL A N 1
ATOM 781 C CA . VAL A 1 101 ? 4.803 4.035 2.462 1.00 97.44 101 VAL A CA 1
ATOM 782 C C . VAL A 1 101 ? 4.207 5.416 2.718 1.00 97.44 101 VAL A C 1
ATOM 784 O O . VAL A 1 101 ? 3.438 5.590 3.667 1.00 97.44 101 VAL A O 1
ATOM 787 N N . LEU A 1 102 ? 4.518 6.390 1.859 1.00 96.56 102 LEU A N 1
ATOM 788 C CA . LEU A 1 102 ? 3.987 7.748 1.991 1.00 96.56 102 LEU A CA 1
ATOM 789 C C . LEU A 1 102 ? 2.467 7.774 1.780 1.00 96.56 102 LEU A C 1
ATOM 791 O O . LEU A 1 102 ? 1.752 8.375 2.581 1.00 96.56 102 LEU A O 1
ATOM 795 N N . ALA A 1 103 ? 1.956 7.037 0.790 1.00 97.06 103 ALA A N 1
ATOM 796 C CA . ALA A 1 103 ? 0.525 6.938 0.515 1.00 97.06 103 ALA A CA 1
ATOM 797 C C . ALA A 1 103 ? -0.272 6.352 1.696 1.00 97.06 103 ALA A C 1
ATOM 799 O O . ALA A 1 103 ? -1.364 6.834 2.013 1.00 97.06 103 ALA A O 1
ATOM 800 N N . VAL A 1 104 ? 0.266 5.332 2.377 1.00 97.81 104 VAL A N 1
ATOM 801 C CA . VAL A 1 104 ? -0.363 4.765 3.583 1.00 97.81 104 VAL A CA 1
ATOM 802 C C . VAL A 1 104 ? -0.314 5.744 4.753 1.00 97.81 104 VAL A C 1
ATOM 804 O O . VAL A 1 104 ? -1.329 5.921 5.431 1.00 97.81 104 VAL A O 1
ATOM 807 N N . ARG A 1 105 ? 0.825 6.408 4.989 1.00 97.56 105 ARG A N 1
ATOM 808 C CA . ARG A 1 105 ? 0.934 7.454 6.019 1.00 97.56 105 ARG A CA 1
ATOM 809 C C . ARG A 1 105 ? -0.129 8.533 5.808 1.00 97.56 105 ARG A C 1
ATOM 811 O O . ARG A 1 105 ? -0.826 8.886 6.755 1.00 97.56 105 ARG A O 1
ATOM 818 N N . ASP A 1 106 ? -0.277 9.017 4.580 1.00 96.81 106 ASP A N 1
ATOM 819 C CA . ASP A 1 106 ? -1.209 10.098 4.248 1.00 96.81 106 ASP A CA 1
ATOM 820 C C . ASP A 1 106 ? -2.670 9.659 4.352 1.00 96.81 106 ASP A C 1
ATOM 822 O O . ASP A 1 106 ? -3.534 10.454 4.717 1.00 96.81 106 ASP A O 1
ATOM 826 N N . LEU A 1 107 ? -2.968 8.386 4.073 1.00 96.62 107 LEU A N 1
ATOM 827 C CA . LEU A 1 107 ? -4.284 7.816 4.357 1.00 96.62 107 LEU A CA 1
ATOM 828 C C . LEU A 1 107 ? -4.603 7.864 5.850 1.00 96.62 107 LEU A C 1
ATOM 830 O O . LEU A 1 107 ? -5.674 8.334 6.223 1.00 96.62 107 LEU A O 1
ATOM 834 N N . LEU A 1 108 ? -3.686 7.397 6.692 1.00 96.69 108 LEU A N 1
ATOM 835 C CA . LEU A 1 108 ? -3.897 7.346 8.137 1.00 96.69 108 LEU A CA 1
ATOM 836 C C . LEU A 1 108 ? -3.945 8.739 8.773 1.00 96.69 108 LEU A C 1
ATOM 838 O O . LEU A 1 108 ? -4.733 8.948 9.691 1.00 96.69 108 LEU A O 1
ATOM 842 N N . ALA A 1 109 ? -3.181 9.704 8.253 1.00 95.94 109 ALA A N 1
ATOM 843 C CA . ALA A 1 109 ? -3.274 11.099 8.677 1.00 95.94 109 ALA A CA 1
ATOM 844 C C . ALA A 1 109 ? -4.712 11.629 8.545 1.00 95.94 109 ALA A C 1
ATOM 846 O O . ALA A 1 109 ? -5.236 12.209 9.492 1.00 95.94 109 ALA A O 1
ATOM 847 N N . ARG A 1 110 ? -5.396 11.329 7.429 1.00 95.31 110 ARG A N 1
ATOM 848 C CA . ARG A 1 110 ? -6.801 11.725 7.231 1.00 95.31 110 ARG A CA 1
ATOM 849 C C . ARG A 1 110 ? -7.747 11.105 8.257 1.00 95.31 110 ARG A C 1
ATOM 851 O O . ARG A 1 110 ? -8.673 11.778 8.688 1.00 95.31 110 ARG A O 1
ATOM 858 N N . TYR A 1 111 ? -7.521 9.853 8.662 1.00 94.69 111 TYR A N 1
ATOM 859 C CA . TYR A 1 111 ? -8.310 9.215 9.726 1.00 94.69 111 TYR A CA 1
ATOM 860 C C . TYR A 1 111 ? -8.119 9.909 11.076 1.00 94.69 111 TYR A C 1
ATOM 862 O O . TYR A 1 111 ? -9.085 10.132 11.801 1.00 94.69 111 TYR A O 1
ATOM 870 N N . VAL A 1 112 ? -6.877 10.279 11.400 1.00 93.75 112 VAL A N 1
ATOM 871 C CA . VAL A 1 112 ? -6.567 11.015 12.632 1.00 93.75 112 VAL A CA 1
ATOM 872 C C . VAL A 1 112 ? -7.207 12.404 12.614 1.00 93.75 112 VAL A C 1
ATOM 874 O O . VAL A 1 112 ? -7.765 12.825 13.621 1.00 93.75 112 VAL A O 1
ATOM 877 N N . GLU A 1 113 ? -7.179 13.099 11.476 1.00 93.44 113 GLU A N 1
ATOM 878 C CA . GLU A 1 113 ? -7.769 14.435 11.324 1.00 93.44 113 GLU A CA 1
ATOM 879 C C . GLU A 1 113 ? -9.289 14.455 11.538 1.00 93.44 113 GLU A C 1
ATOM 881 O O . GLU A 1 113 ? -9.805 15.390 12.149 1.00 93.44 113 GLU A O 1
ATOM 886 N N . ILE A 1 114 ? -10.009 13.432 11.065 1.00 91.31 114 ILE A N 1
ATOM 887 C CA . ILE A 1 114 ? -11.473 13.352 11.208 1.00 91.31 114 ILE A CA 1
ATOM 888 C C . ILE A 1 114 ? -11.929 12.786 12.562 1.00 91.31 114 ILE A C 1
ATOM 890 O O . ILE A 1 114 ? -13.122 12.821 12.852 1.00 91.31 114 ILE A O 1
ATOM 894 N N . LEU A 1 115 ? -11.000 12.295 13.396 1.00 83.75 115 LEU A N 1
ATOM 895 C CA . LEU A 1 115 ? -11.261 11.709 14.722 1.00 83.75 115 LEU A CA 1
ATOM 896 C C . LEU A 1 115 ? -12.319 10.587 14.720 1.00 83.75 115 LEU A C 1
ATOM 898 O O . LEU A 1 115 ? -13.005 10.365 15.720 1.00 83.75 115 LEU A O 1
ATOM 902 N N . GLU A 1 116 ? -12.460 9.869 13.606 1.00 77.25 116 GLU A N 1
ATOM 903 C CA . GLU A 1 116 ? -13.405 8.760 13.504 1.00 77.25 116 GLU A CA 1
ATOM 904 C C . GLU A 1 116 ? -12.773 7.451 13.996 1.00 77.25 116 GLU A C 1
ATOM 906 O O . GLU A 1 116 ? -11.631 7.141 13.638 1.00 77.25 116 GLU A O 1
ATOM 911 N N . PRO A 1 117 ? -13.514 6.636 14.772 1.00 80.75 117 PRO A N 1
ATOM 912 C CA . PRO A 1 117 ? -13.117 5.265 15.042 1.00 80.75 117 PRO A CA 1
ATOM 913 C C . PRO A 1 117 ? -12.899 4.507 13.734 1.00 80.75 117 PRO A C 1
ATOM 915 O O . PRO A 1 117 ? -13.725 4.543 12.820 1.00 80.75 117 PRO A O 1
ATOM 918 N N . VAL A 1 118 ? -11.785 3.792 13.654 1.00 88.69 118 VAL A N 1
ATOM 919 C CA . VAL A 1 118 ? -11.440 3.027 12.462 1.00 88.69 118 VAL A CA 1
ATOM 920 C C . VAL A 1 118 ? -12.276 1.752 12.427 1.00 88.69 118 VAL A C 1
ATOM 922 O O . VAL A 1 118 ? -12.041 0.828 13.195 1.00 88.69 118 VAL A O 1
ATOM 925 N N . ASP A 1 119 ? -13.225 1.663 11.495 1.00 93.19 119 ASP A N 1
ATOM 926 C CA . ASP A 1 119 ? -13.800 0.371 11.113 1.00 93.19 119 ASP A CA 1
ATOM 927 C C . ASP A 1 119 ? -12.741 -0.443 10.337 1.00 93.19 119 ASP A C 1
ATOM 929 O O . ASP A 1 119 ? -12.310 -0.009 9.259 1.00 93.19 119 ASP A O 1
ATOM 933 N N . PRO A 1 120 ? -12.328 -1.635 10.818 1.00 94.81 120 PRO A N 1
ATOM 934 C CA . PRO A 1 120 ? -11.352 -2.474 10.128 1.00 94.81 120 PRO A CA 1
ATOM 935 C C . PRO A 1 120 ? -11.737 -2.792 8.676 1.00 94.81 120 PRO A C 1
ATOM 937 O O . PRO A 1 120 ? -10.869 -2.824 7.799 1.00 94.81 120 PRO A O 1
ATOM 940 N N . ALA A 1 121 ? -13.029 -3.011 8.395 1.00 95.94 121 ALA A N 1
ATOM 941 C CA . ALA A 1 121 ? -13.510 -3.304 7.044 1.00 95.94 121 ALA A CA 1
ATOM 942 C C . ALA A 1 121 ? -13.321 -2.108 6.111 1.00 95.94 121 ALA A C 1
ATOM 944 O O . ALA A 1 121 ? -12.868 -2.276 4.971 1.00 95.94 121 ALA A O 1
ATOM 945 N N . ARG A 1 122 ? -13.613 -0.908 6.620 1.00 95.75 122 ARG A N 1
ATOM 946 C CA . ARG A 1 122 ? -13.392 0.353 5.923 1.00 95.75 122 ARG A CA 1
ATOM 947 C C . ARG A 1 122 ? -11.908 0.624 5.680 1.00 95.75 122 ARG A C 1
ATOM 949 O O . ARG A 1 122 ? -11.543 0.893 4.538 1.00 95.75 122 ARG A O 1
ATOM 956 N N . LEU A 1 123 ? -11.050 0.480 6.692 1.00 96.44 123 LEU A N 1
ATOM 957 C CA . LEU A 1 123 ? -9.608 0.700 6.534 1.00 96.44 123 LEU A CA 1
ATOM 958 C C . LEU A 1 123 ? -9.004 -0.250 5.492 1.00 96.44 123 LEU A C 1
ATOM 960 O O . LEU A 1 123 ? -8.255 0.184 4.621 1.00 96.44 123 LEU A O 1
ATOM 964 N N . ALA A 1 124 ? -9.374 -1.533 5.514 1.00 97.62 124 ALA A N 1
ATOM 965 C CA . ALA A 1 124 ? -8.934 -2.488 4.498 1.00 97.62 124 ALA A CA 1
ATOM 966 C C . ALA A 1 124 ? -9.404 -2.101 3.083 1.00 97.62 124 ALA A C 1
ATOM 968 O O . ALA A 1 124 ? -8.668 -2.260 2.102 1.00 97.62 124 ALA A O 1
ATOM 969 N N . ALA A 1 125 ? -10.633 -1.590 2.962 1.00 97.44 125 ALA A N 1
ATOM 970 C CA . ALA A 1 125 ? -11.171 -1.114 1.692 1.00 97.44 125 ALA A CA 1
ATOM 971 C C . ALA A 1 125 ? -10.396 0.104 1.171 1.00 97.44 125 ALA A C 1
ATOM 973 O O . ALA A 1 125 ? -10.154 0.193 -0.033 1.00 97.44 125 ALA A O 1
ATOM 974 N N . ASP A 1 126 ? -10.018 1.030 2.049 1.00 97.31 126 ASP A N 1
ATOM 975 C CA . ASP A 1 126 ? -9.312 2.253 1.669 1.00 97.31 126 ASP A CA 1
ATOM 976 C C . ASP A 1 126 ? -7.823 1.987 1.383 1.00 97.31 126 ASP A C 1
ATOM 978 O O . ASP A 1 126 ? -7.306 2.480 0.382 1.00 97.31 126 ASP A O 1
ATOM 982 N N . LEU A 1 127 ? -7.162 1.106 2.146 1.00 97.56 127 LEU A N 1
ATOM 983 C CA . LEU A 1 127 ? -5.800 0.631 1.854 1.00 97.56 127 LEU A CA 1
ATOM 984 C C . LEU A 1 127 ? -5.718 -0.045 0.477 1.00 97.56 127 LEU A C 1
ATOM 986 O O . LEU A 1 127 ? -4.864 0.293 -0.337 1.00 97.56 127 LEU A O 1
ATOM 990 N N . SER A 1 128 ? -6.646 -0.958 0.175 1.00 97.19 128 SER A N 1
ATOM 991 C CA . SER A 1 128 ? -6.695 -1.658 -1.122 1.00 97.19 128 SER A CA 1
ATOM 992 C C . SER A 1 128 ? -7.055 -0.755 -2.312 1.00 97.19 128 SER A C 1
ATOM 994 O O . SER A 1 128 ? -6.953 -1.183 -3.465 1.00 97.19 128 SER A O 1
ATOM 996 N N . ALA A 1 129 ? -7.486 0.483 -2.053 1.00 96.75 129 ALA A N 1
ATOM 997 C CA . ALA A 1 129 ? -7.799 1.479 -3.071 1.00 96.75 129 ALA A CA 1
ATOM 998 C C . ALA A 1 129 ? -6.638 2.437 -3.374 1.00 96.75 129 ALA A C 1
ATOM 1000 O O . ALA A 1 129 ? -6.778 3.266 -4.277 1.00 96.75 129 ALA A O 1
ATOM 1001 N N . LEU A 1 130 ? -5.523 2.352 -2.638 1.00 96.88 130 LEU A N 1
ATOM 1002 C CA . LEU A 1 130 ? -4.402 3.272 -2.810 1.00 96.88 130 LEU A CA 1
ATOM 1003 C C . LEU A 1 130 ? -3.800 3.175 -4.226 1.00 96.88 130 LEU A C 1
ATOM 1005 O O . LEU A 1 130 ? -3.750 2.078 -4.794 1.00 96.88 130 LEU A O 1
ATOM 1009 N N . PRO A 1 131 ? -3.329 4.297 -4.812 1.00 94.88 131 PRO A N 1
ATOM 1010 C CA . PRO A 1 131 ? -2.880 4.344 -6.207 1.00 94.88 131 PRO A CA 1
ATOM 1011 C C . PRO A 1 131 ? -1.814 3.303 -6.549 1.00 94.88 131 PRO A C 1
ATOM 1013 O O . PRO A 1 131 ? -1.924 2.628 -7.575 1.00 94.88 131 PRO A O 1
ATOM 1016 N N . PHE A 1 132 ? -0.849 3.086 -5.650 1.00 95.69 132 PHE A N 1
ATOM 1017 C CA . PHE A 1 132 ? 0.250 2.151 -5.883 1.00 95.69 132 PHE A CA 1
ATOM 1018 C C . PHE A 1 132 ? -0.218 0.700 -6.121 1.00 95.69 132 PHE A C 1
ATOM 1020 O O . PHE A 1 132 ? 0.458 -0.068 -6.803 1.00 95.69 132 PHE A O 1
ATOM 1027 N N . CYS A 1 133 ? -1.417 0.322 -5.654 1.00 96.75 133 CYS A N 1
ATOM 1028 C CA . CYS A 1 133 ? -1.999 -1.003 -5.898 1.00 96.75 133 CYS A CA 1
ATOM 1029 C C . CYS A 1 133 ? -2.332 -1.255 -7.379 1.00 96.75 133 CYS A C 1
ATOM 1031 O O . CYS A 1 133 ? -2.668 -2.375 -7.756 1.00 96.75 133 CYS A O 1
ATOM 1033 N N . ARG A 1 134 ? -2.286 -0.228 -8.236 1.00 96.06 134 ARG A N 1
ATOM 1034 C CA . ARG A 1 134 ? -2.505 -0.333 -9.688 1.00 96.06 134 ARG A CA 1
ATOM 1035 C C . ARG A 1 134 ? -1.238 -0.638 -10.469 1.00 96.06 134 ARG A C 1
ATOM 1037 O O . ARG A 1 134 ? -1.344 -0.972 -11.655 1.00 96.06 134 ARG A O 1
ATOM 1044 N N . PHE A 1 135 ? -0.073 -0.524 -9.842 1.00 95.56 135 PHE A N 1
ATOM 1045 C CA . PHE A 1 135 ? 1.192 -0.785 -10.505 1.00 95.56 135 PHE A CA 1
ATOM 1046 C C . PHE A 1 135 ? 1.442 -2.278 -10.626 1.00 95.56 135 PHE A C 1
ATOM 1048 O O . PHE A 1 135 ? 1.108 -3.087 -9.761 1.00 95.56 135 PHE A O 1
ATOM 1055 N N . ARG A 1 136 ? 2.003 -2.643 -11.770 1.00 95.94 136 ARG A N 1
ATOM 1056 C CA . ARG A 1 136 ? 2.332 -4.012 -12.138 1.00 95.94 136 ARG A CA 1
ATOM 1057 C C . ARG A 1 136 ? 3.732 -4.044 -12.692 1.00 95.94 136 ARG A C 1
ATOM 1059 O O . ARG A 1 136 ? 4.214 -3.046 -13.223 1.00 95.94 136 ARG A O 1
ATOM 1066 N N . ALA A 1 137 ? 4.334 -5.220 -12.619 1.00 95.25 137 ALA A N 1
ATOM 1067 C CA . ALA A 1 137 ? 5.657 -5.439 -13.156 1.00 95.25 137 ALA A CA 1
ATOM 1068 C C . ALA A 1 137 ? 5.751 -6.756 -13.915 1.00 95.25 137 ALA A C 1
ATOM 1070 O O . ALA A 1 137 ? 5.005 -7.704 -13.646 1.00 95.25 137 ALA A O 1
ATOM 1071 N N . LYS A 1 138 ? 6.663 -6.803 -14.886 1.00 95.06 138 LYS A N 1
ATOM 1072 C CA . LYS A 1 138 ? 7.026 -8.024 -15.601 1.00 95.06 138 LYS A CA 1
ATOM 1073 C C . LYS A 1 138 ? 8.519 -8.082 -15.860 1.00 95.06 138 LYS A C 1
ATOM 1075 O O . LYS A 1 138 ? 9.156 -7.057 -16.093 1.00 95.06 138 LYS A O 1
ATOM 1080 N N . ARG A 1 139 ? 9.034 -9.306 -15.883 1.00 91.69 139 ARG A N 1
ATOM 1081 C CA . ARG A 1 139 ? 10.403 -9.649 -16.256 1.00 91.69 139 ARG A CA 1
ATOM 1082 C C . ARG A 1 139 ? 10.329 -10.708 -17.346 1.00 91.69 139 ARG A C 1
ATOM 1084 O O . ARG A 1 139 ? 9.939 -11.845 -17.086 1.00 91.69 139 ARG A O 1
ATOM 1091 N N . GLY A 1 140 ? 10.639 -10.327 -18.584 1.00 88.56 140 GLY A N 1
ATOM 1092 C CA . GLY A 1 140 ? 10.403 -11.193 -19.740 1.00 88.56 140 GLY A CA 1
ATOM 1093 C C . GLY A 1 140 ? 8.927 -11.608 -19.837 1.00 88.56 140 GLY A C 1
ATOM 1094 O O . GLY A 1 140 ? 8.056 -10.765 -20.059 1.00 88.56 140 GLY A O 1
ATOM 1095 N N . GLY A 1 141 ? 8.649 -12.905 -19.668 1.00 90.12 141 GLY A N 1
ATOM 1096 C CA . GLY A 1 141 ? 7.293 -13.472 -19.669 1.00 90.12 141 GLY A CA 1
ATOM 1097 C C . GLY A 1 141 ? 6.619 -13.568 -18.293 1.00 90.12 141 GLY A C 1
ATOM 1098 O O . GLY A 1 141 ? 5.413 -13.806 -18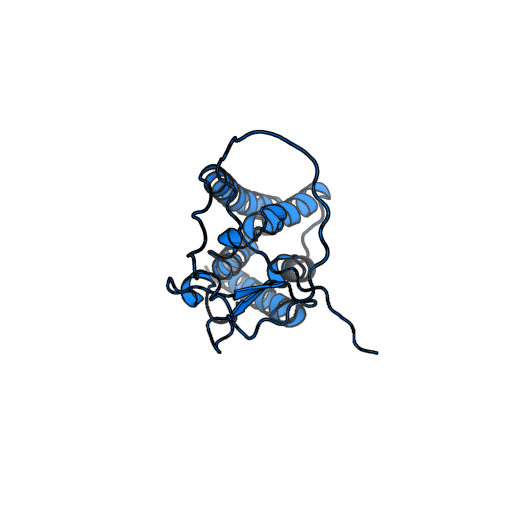.230 1.00 90.12 141 GLY A O 1
ATOM 1099 N N . GLU A 1 142 ? 7.363 -13.379 -17.203 1.00 94.88 142 GLU A N 1
ATOM 1100 C CA . GLU A 1 142 ? 6.864 -13.520 -15.831 1.00 94.88 142 GLU A CA 1
ATOM 1101 C C . GLU A 1 142 ? 6.250 -12.210 -15.338 1.00 94.88 142 GLU A C 1
ATOM 1103 O O . GLU A 1 142 ? 6.787 -11.131 -15.595 1.00 94.88 142 GLU A O 1
ATOM 1108 N N . LYS A 1 143 ? 5.132 -12.293 -14.613 1.00 96.06 143 LYS A N 1
ATOM 1109 C CA . LYS A 1 143 ? 4.467 -11.138 -13.998 1.00 96.06 143 LYS A CA 1
ATOM 1110 C C . LYS A 1 143 ? 4.634 -11.201 -12.491 1.00 96.06 143 LYS A C 1
ATOM 1112 O O . LYS A 1 143 ? 4.492 -12.269 -11.909 1.00 96.06 143 LYS A O 1
ATOM 1117 N N . TRP A 1 144 ? 4.873 -10.048 -11.885 1.00 96.31 144 TRP A N 1
ATOM 1118 C CA . TRP A 1 144 ? 4.926 -9.933 -10.438 1.00 96.31 144 TRP A CA 1
ATOM 1119 C C . TRP A 1 144 ? 3.534 -10.121 -9.823 1.00 96.31 144 TRP A C 1
ATOM 1121 O O . TRP A 1 144 ? 2.554 -9.522 -10.282 1.00 96.31 144 TRP A O 1
ATOM 1131 N N . GLU A 1 145 ? 3.461 -10.937 -8.774 1.00 95.56 145 GLU A N 1
ATOM 1132 C CA . GLU A 1 145 ? 2.256 -11.179 -7.986 1.00 95.56 145 GLU A CA 1
ATOM 1133 C C . GLU A 1 145 ? 2.456 -10.679 -6.541 1.00 95.56 145 GLU A C 1
ATOM 1135 O O . GLU A 1 145 ? 3.046 -11.391 -5.727 1.00 95.56 145 GLU A O 1
ATOM 1140 N N . PRO A 1 146 ? 1.921 -9.490 -6.183 1.00 93.56 146 PRO A N 1
ATOM 1141 C CA . PRO A 1 146 ? 2.160 -8.847 -4.880 1.00 93.56 146 PRO A CA 1
ATOM 1142 C C . PRO A 1 146 ? 1.678 -9.627 -3.648 1.00 93.56 146 PRO A C 1
ATOM 1144 O O . PRO A 1 146 ? 1.983 -9.256 -2.521 1.00 93.56 146 PRO A O 1
ATOM 1147 N N . LEU A 1 147 ? 0.856 -10.665 -3.838 1.00 91.94 147 LEU A N 1
ATOM 1148 C CA . LEU A 1 147 ? 0.391 -11.535 -2.751 1.00 91.94 147 LEU A CA 1
ATOM 1149 C C . LEU A 1 147 ? 1.237 -12.805 -2.590 1.00 91.94 147 LEU A C 1
ATOM 1151 O O . LEU A 1 147 ? 1.000 -13.562 -1.650 1.00 91.94 147 LEU A O 1
ATOM 1155 N N . VAL A 1 148 ? 2.182 -13.050 -3.500 1.00 93.50 148 VAL A N 1
ATOM 1156 C CA . VAL A 1 148 ? 3.030 -14.249 -3.519 1.00 93.50 148 VAL A CA 1
ATOM 1157 C C . VAL A 1 148 ? 4.462 -13.906 -3.120 1.00 93.50 148 VAL A C 1
ATOM 1159 O O . VAL A 1 148 ? 5.054 -14.624 -2.316 1.00 93.50 148 VAL A O 1
ATOM 1162 N N . GLU A 1 149 ? 5.014 -12.812 -3.644 1.00 95.12 149 GLU A N 1
ATOM 1163 C CA . GLU A 1 149 ? 6.382 -12.374 -3.352 1.00 95.12 149 GLU A CA 1
ATOM 1164 C C . GLU A 1 149 ? 6.514 -10.846 -3.340 1.00 95.12 149 GLU A C 1
ATOM 1166 O O . GLU A 1 149 ? 5.727 -10.136 -3.976 1.00 95.12 149 GLU A O 1
ATOM 1171 N N . SER A 1 150 ? 7.551 -10.336 -2.663 1.00 96.06 150 SER A N 1
ATOM 1172 C CA . SER A 1 150 ? 7.849 -8.904 -2.684 1.00 96.06 150 SER A CA 1
ATOM 1173 C C . SER A 1 150 ? 8.384 -8.457 -4.044 1.00 96.06 150 SER A C 1
ATOM 1175 O O . SER A 1 150 ? 8.980 -9.237 -4.788 1.00 96.06 150 SER A O 1
ATOM 1177 N N . PHE A 1 151 ? 8.216 -7.178 -4.363 1.00 95.75 151 PHE A N 1
ATOM 1178 C CA . PHE A 1 151 ? 8.725 -6.592 -5.597 1.00 95.75 151 PHE A CA 1
ATOM 1179 C C . PHE A 1 151 ? 10.257 -6.686 -5.690 1.00 95.75 151 PHE A C 1
ATOM 1181 O O . PHE A 1 151 ? 10.793 -7.089 -6.726 1.00 95.75 151 PHE A O 1
ATOM 1188 N N . SER A 1 152 ? 10.973 -6.397 -4.600 1.00 93.25 152 SER A N 1
ATOM 1189 C CA . SER A 1 152 ? 12.427 -6.569 -4.511 1.00 93.25 152 SER A CA 1
ATOM 1190 C C . SER A 1 152 ? 12.864 -8.019 -4.773 1.00 93.25 152 SER A C 1
ATOM 1192 O O . SER A 1 152 ? 13.795 -8.257 -5.554 1.00 93.25 152 SER A O 1
ATOM 1194 N N . ALA A 1 153 ? 12.150 -9.001 -4.208 1.00 94.62 153 ALA A N 1
ATOM 1195 C CA . ALA A 1 153 ? 12.399 -10.424 -4.437 1.00 94.62 153 ALA A CA 1
ATOM 1196 C C . ALA A 1 153 ? 12.060 -10.867 -5.868 1.00 94.62 153 ALA A C 1
ATOM 1198 O O . ALA A 1 153 ? 12.779 -11.699 -6.424 1.00 94.62 153 ALA A O 1
ATOM 1199 N N . PHE A 1 154 ? 11.030 -10.285 -6.484 1.00 95.06 154 PHE A N 1
ATOM 1200 C CA . PHE A 1 154 ? 10.685 -10.522 -7.884 1.00 95.06 154 PHE A CA 1
ATOM 1201 C C . PHE A 1 154 ? 11.783 -10.012 -8.820 1.00 95.06 154 PHE A C 1
ATOM 1203 O O . PHE A 1 154 ? 12.209 -10.732 -9.728 1.00 95.06 154 PHE A O 1
ATOM 1210 N N . CYS A 1 155 ? 12.297 -8.800 -8.580 1.00 90.69 155 CYS A N 1
ATOM 1211 C CA . CYS A 1 155 ? 13.319 -8.188 -9.426 1.00 90.69 155 CYS A CA 1
ATOM 1212 C C . CYS A 1 155 ? 14.609 -9.021 -9.456 1.00 90.69 155 CYS A C 1
ATOM 1214 O O . CYS A 1 155 ? 15.149 -9.256 -10.535 1.00 90.69 155 CYS A O 1
ATOM 1216 N N . ARG A 1 156 ? 15.099 -9.511 -8.304 1.00 87.06 156 ARG A N 1
ATOM 1217 C CA . ARG A 1 156 ? 16.388 -10.243 -8.174 1.00 87.06 156 ARG A CA 1
ATOM 1218 C C . ARG A 1 156 ? 17.571 -9.542 -8.861 1.00 87.06 156 ARG A C 1
ATOM 1220 O O . ARG A 1 156 ? 18.439 -10.199 -9.427 1.00 87.06 156 ARG A O 1
ATOM 1227 N N . GLY A 1 157 ? 17.578 -8.209 -8.857 1.00 79.94 157 GLY A N 1
ATOM 1228 C CA . GLY A 1 157 ? 18.590 -7.402 -9.549 1.00 79.94 157 GLY A CA 1
ATOM 1229 C C . GLY A 1 157 ? 18.472 -7.378 -11.079 1.00 79.94 157 GLY A C 1
ATOM 1230 O O . GLY A 1 157 ? 19.345 -6.822 -11.737 1.00 79.94 157 GLY A O 1
ATOM 1231 N N . ALA A 1 158 ? 17.418 -7.960 -11.654 1.00 85.25 158 ALA A N 1
ATOM 1232 C CA . ALA A 1 158 ? 17.123 -7.876 -13.077 1.00 85.25 158 ALA A CA 1
ATOM 1233 C C . ALA A 1 158 ? 16.283 -6.635 -13.400 1.00 85.25 158 ALA A C 1
ATOM 1235 O O . ALA A 1 158 ? 15.495 -6.161 -12.577 1.00 85.25 158 ALA A O 1
ATOM 1236 N N . THR A 1 159 ? 16.411 -6.156 -14.633 1.00 84.25 159 THR A N 1
ATOM 1237 C CA . THR A 1 159 ? 15.563 -5.090 -15.168 1.00 84.25 159 THR A CA 1
ATOM 1238 C C . THR A 1 159 ? 14.127 -5.587 -15.311 1.00 84.25 159 THR A C 1
ATOM 1240 O O . THR A 1 159 ? 13.873 -6.678 -15.830 1.00 84.25 159 THR A O 1
ATOM 1243 N N . VAL A 1 160 ? 13.176 -4.772 -14.854 1.00 91.00 160 VAL A N 1
ATOM 1244 C CA . VAL A 1 160 ? 11.742 -5.054 -14.944 1.00 91.00 160 VAL A CA 1
ATOM 1245 C C . VAL A 1 160 ? 11.017 -3.920 -15.656 1.00 91.00 160 VAL A C 1
ATOM 1247 O O . VAL A 1 160 ? 11.381 -2.751 -15.549 1.00 91.00 160 VAL A O 1
ATOM 1250 N N . GLU A 1 161 ? 9.958 -4.263 -16.380 1.00 91.94 161 GLU A N 1
ATOM 1251 C CA . GLU A 1 161 ? 9.030 -3.273 -16.916 1.00 91.94 161 GLU A CA 1
ATOM 1252 C C . GLU A 1 161 ? 7.928 -3.024 -15.889 1.00 91.94 161 GLU A C 1
ATOM 1254 O O . GLU A 1 161 ? 7.171 -3.946 -15.582 1.00 91.94 161 GLU A O 1
ATOM 1259 N N . VAL A 1 162 ? 7.813 -1.787 -15.401 1.00 93.88 162 VAL A N 1
ATOM 1260 C CA . VAL A 1 162 ? 6.746 -1.348 -14.489 1.00 93.88 162 VAL A CA 1
ATOM 1261 C C . VAL A 1 162 ? 5.729 -0.497 -15.248 1.00 93.88 162 VAL A C 1
ATOM 1263 O O . VAL A 1 162 ? 6.094 0.368 -16.046 1.00 93.88 162 VAL A O 1
ATOM 1266 N N . TRP A 1 163 ? 4.438 -0.743 -15.02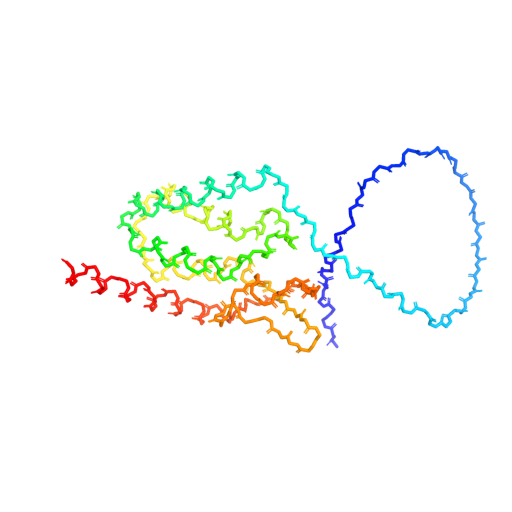7 1.00 94.12 163 TRP A N 1
ATOM 1267 C CA . TRP A 1 163 ? 3.363 0.060 -15.611 1.00 94.12 163 TRP A CA 1
ATOM 1268 C C . TRP A 1 163 ? 2.168 0.190 -14.667 1.00 94.12 163 TRP A C 1
ATOM 1270 O O . TRP A 1 163 ? 1.867 -0.710 -13.885 1.00 94.12 163 TRP A O 1
ATOM 1280 N N . GLU A 1 164 ? 1.449 1.303 -14.790 1.00 95.38 164 GLU A N 1
ATOM 1281 C CA . GLU A 1 164 ? 0.158 1.515 -14.136 1.00 95.38 164 GLU A CA 1
ATOM 1282 C C . GLU A 1 164 ? -0.953 0.822 -14.945 1.00 95.38 164 GLU A C 1
ATOM 1284 O O . GLU A 1 164 ? -0.996 0.899 -16.178 1.00 95.38 164 GLU A O 1
ATOM 1289 N N . SER A 1 165 ? -1.860 0.126 -14.264 1.00 93.38 165 SER A N 1
ATOM 1290 C CA . SER A 1 165 ? -3.047 -0.483 -14.870 1.00 93.38 165 SER A CA 1
ATOM 1291 C C . SER A 1 165 ? -4.332 0.233 -14.452 1.00 93.38 165 SER A C 1
ATOM 1293 O O . SER A 1 165 ? -4.382 0.892 -13.422 1.00 93.38 165 SER A O 1
ATOM 1295 N N . GLU A 1 166 ? -5.397 0.092 -15.244 1.00 91.38 166 GLU A N 1
ATOM 1296 C CA . GLU A 1 166 ? -6.689 0.743 -14.965 1.00 91.38 166 GLU A CA 1
ATOM 1297 C C . GLU A 1 166 ? -7.321 0.276 -13.641 1.00 91.38 166 GLU A C 1
ATOM 1299 O O . GLU A 1 166 ? -8.044 1.017 -12.973 1.00 91.38 166 GLU A O 1
ATOM 1304 N N . HIS A 1 167 ? -7.033 -0.963 -13.242 1.00 89.44 167 HIS A N 1
ATOM 1305 C CA . HIS A 1 167 ? -7.585 -1.581 -12.044 1.00 89.44 167 HIS A CA 1
ATOM 1306 C C . HIS A 1 167 ? -6.478 -2.174 -11.171 1.00 89.44 167 HIS A C 1
ATOM 1308 O O . HIS A 1 167 ? -5.535 -2.756 -11.721 1.00 89.44 167 HIS A O 1
ATOM 1314 N N . PRO A 1 168 ? -6.626 -2.118 -9.832 1.00 90.25 168 PRO A N 1
ATOM 1315 C CA . PRO A 1 168 ? -5.676 -2.716 -8.904 1.00 90.25 168 PRO A CA 1
ATOM 1316 C C . PRO A 1 168 ? -5.295 -4.162 -9.241 1.00 90.25 168 PRO A C 1
ATOM 1318 O O . PRO A 1 168 ? -6.095 -4.926 -9.805 1.00 90.25 168 PRO A O 1
ATOM 1321 N N . TYR A 1 169 ? -4.066 -4.537 -8.884 1.00 87.94 169 TYR A N 1
ATOM 1322 C CA . TYR A 1 169 ? -3.607 -5.917 -8.898 1.00 87.94 169 TYR A CA 1
ATOM 1323 C C . TYR A 1 169 ? -3.001 -6.364 -7.571 1.00 87.94 169 TYR A C 1
ATOM 1325 O O . TYR A 1 169 ? -2.036 -5.760 -7.114 1.00 87.94 169 TYR A O 1
ATOM 1333 N N . PRO A 1 170 ? -3.459 -7.499 -7.028 1.00 91.94 170 PRO A N 1
ATOM 1334 C CA . PRO A 1 170 ? -4.691 -8.213 -7.378 1.00 91.94 170 PRO A CA 1
ATOM 1335 C C . PRO A 1 170 ? -5.943 -7.331 -7.282 1.00 91.94 170 PRO A C 1
ATOM 1337 O O . PRO A 1 170 ? -5.864 -6.172 -6.880 1.00 91.94 170 PRO A O 1
ATOM 1340 N N . ARG A 1 171 ? -7.104 -7.848 -7.714 1.00 94.88 171 ARG A N 1
ATOM 1341 C CA . ARG A 1 171 ? -8.354 -7.073 -7.641 1.00 94.88 171 ARG A CA 1
ATOM 1342 C C . ARG A 1 171 ? -8.562 -6.545 -6.219 1.00 94.88 171 ARG A C 1
ATOM 1344 O O . ARG A 1 171 ? -8.206 -7.224 -5.255 1.00 94.88 171 ARG A O 1
ATOM 1351 N N . ARG A 1 172 ? -9.159 -5.357 -6.101 1.00 94.69 172 ARG A N 1
ATOM 1352 C CA . ARG A 1 172 ? -9.331 -4.649 -4.825 1.00 94.69 172 ARG A CA 1
ATOM 1353 C C . ARG A 1 172 ? -9.961 -5.536 -3.751 1.00 94.69 172 ARG A C 1
ATOM 1355 O O . ARG A 1 172 ? -9.485 -5.556 -2.623 1.00 94.69 172 ARG A O 1
ATOM 1362 N N . GLU A 1 173 ? -10.970 -6.319 -4.117 1.00 96.44 173 GLU A N 1
ATOM 1363 C CA . GLU A 1 173 ? -11.689 -7.207 -3.201 1.00 96.44 173 GLU A CA 1
ATOM 1364 C C . GLU A 1 173 ? -10.763 -8.286 -2.624 1.00 96.44 173 GLU A C 1
ATOM 1366 O O . GLU A 1 173 ? -10.843 -8.618 -1.446 1.00 96.44 173 GLU A O 1
ATOM 1371 N N . VAL A 1 174 ? -9.833 -8.800 -3.435 1.00 96.56 174 VAL A N 1
ATOM 1372 C CA . VAL A 1 174 ? -8.852 -9.806 -3.008 1.00 96.56 174 VAL A CA 1
ATOM 1373 C C . VAL A 1 174 ? -7.846 -9.192 -2.035 1.00 96.56 174 VAL A C 1
ATOM 1375 O O . VAL A 1 174 ? -7.560 -9.789 -0.997 1.00 96.56 174 VAL A O 1
ATOM 1378 N N . LEU A 1 175 ? -7.347 -7.987 -2.333 1.00 96.19 175 LEU A N 1
ATOM 1379 C CA . LEU A 1 175 ? -6.460 -7.242 -1.431 1.00 96.19 175 LEU A CA 1
ATOM 1380 C C . LEU A 1 175 ? -7.147 -6.955 -0.088 1.00 96.19 175 LEU A C 1
ATOM 1382 O O . LEU A 1 175 ? -6.574 -7.217 0.968 1.00 96.19 175 LEU A O 1
ATOM 1386 N N . GLN A 1 176 ? -8.394 -6.481 -0.128 1.00 97.19 176 GLN A N 1
ATOM 1387 C CA . GLN A 1 176 ? -9.191 -6.188 1.060 1.00 97.19 176 GLN A CA 1
ATOM 1388 C C . GLN A 1 176 ? -9.419 -7.439 1.921 1.00 97.19 176 GLN A C 1
ATOM 1390 O O . GLN A 1 176 ? -9.163 -7.407 3.125 1.00 97.19 176 GLN A O 1
ATOM 1395 N N . ILE A 1 177 ? -9.864 -8.550 1.320 1.00 97.25 177 ILE A N 1
ATOM 1396 C CA . ILE A 1 177 ? -10.068 -9.825 2.029 1.00 97.25 177 ILE A CA 1
ATOM 1397 C C . ILE A 1 177 ? -8.753 -10.310 2.648 1.00 97.25 177 ILE A C 1
ATOM 1399 O O . ILE A 1 177 ? -8.742 -10.768 3.793 1.00 97.25 177 ILE A O 1
ATOM 1403 N N . GLY A 1 178 ? -7.639 -10.183 1.922 1.00 95.94 178 GLY A N 1
ATOM 1404 C CA . GLY A 1 178 ? -6.312 -10.547 2.415 1.00 95.94 178 GLY A CA 1
ATOM 1405 C C . GLY A 1 178 ? -5.902 -9.742 3.651 1.00 95.94 178 GLY A C 1
ATOM 1406 O O . GLY A 1 178 ? -5.486 -10.329 4.651 1.00 95.94 178 GLY A O 1
ATOM 1407 N N . LEU A 1 179 ? -6.072 -8.417 3.613 1.00 97.06 179 LEU A N 1
ATOM 1408 C CA . LEU A 1 179 ? -5.789 -7.520 4.739 1.00 97.06 179 LEU A CA 1
ATOM 1409 C C . LEU A 1 179 ? -6.648 -7.852 5.964 1.00 97.06 179 LEU A C 1
ATOM 1411 O O . LEU A 1 179 ? -6.116 -8.015 7.062 1.00 97.06 179 LEU A O 1
ATOM 1415 N N . LEU A 1 180 ? -7.958 -8.031 5.777 1.00 97.19 180 LEU A N 1
ATOM 1416 C CA . LEU A 1 180 ? -8.875 -8.375 6.866 1.00 97.19 180 LEU A CA 1
ATOM 1417 C C . LEU A 1 180 ? -8.564 -9.730 7.488 1.00 97.19 180 LEU A C 1
ATOM 1419 O O . LEU A 1 180 ? -8.537 -9.857 8.709 1.00 97.19 180 LEU A O 1
ATOM 1423 N N . THR A 1 181 ? -8.269 -10.735 6.665 1.00 96.69 181 THR A N 1
ATOM 1424 C CA . THR A 1 181 ? -7.903 -12.069 7.155 1.00 96.69 181 THR A CA 1
ATOM 1425 C C . THR A 1 181 ? -6.651 -11.997 8.031 1.00 96.69 181 THR A C 1
ATOM 1427 O O . THR A 1 181 ? -6.610 -12.594 9.109 1.00 96.69 181 THR A O 1
ATOM 1430 N N . GLN A 1 182 ? -5.642 -11.225 7.612 1.00 95.69 182 GLN A N 1
ATOM 1431 C CA . GLN A 1 182 ? -4.429 -11.012 8.402 1.00 95.69 182 GLN A CA 1
ATOM 1432 C C . GLN A 1 182 ? -4.701 -10.252 9.704 1.00 95.69 182 GLN A C 1
ATOM 1434 O O . GLN A 1 182 ? -4.132 -10.612 10.736 1.00 95.69 182 GLN A O 1
ATOM 1439 N N . PHE A 1 183 ? -5.570 -9.241 9.671 1.00 96.44 183 PHE A N 1
ATOM 1440 C CA . PHE A 1 183 ? -5.972 -8.489 10.857 1.00 96.44 183 PHE A CA 1
ATOM 1441 C C . PHE A 1 183 ? -6.722 -9.359 11.867 1.00 96.44 183 PHE A C 1
ATOM 1443 O O . PHE A 1 183 ? -6.312 -9.447 13.023 1.00 96.44 183 PHE A O 1
ATOM 1450 N N . CYS A 1 184 ? -7.748 -10.094 11.434 1.00 95.44 184 CYS A N 1
ATOM 1451 C CA . CYS A 1 184 ? -8.475 -11.022 12.299 1.00 95.44 184 CYS A CA 1
ATOM 1452 C C . CYS A 1 184 ? -7.542 -12.085 12.901 1.00 95.44 184 CYS A C 1
ATOM 1454 O O . CYS A 1 184 ? -7.650 -12.414 14.083 1.00 95.44 184 CYS A O 1
ATOM 1456 N N . ALA A 1 185 ? -6.590 -12.600 12.116 1.00 94.06 185 ALA A N 1
ATOM 1457 C CA . ALA A 1 185 ? -5.593 -13.540 12.615 1.00 94.06 185 ALA A CA 1
ATOM 1458 C C . ALA A 1 185 ? -4.659 -12.918 13.667 1.00 94.06 185 ALA A C 1
ATOM 1460 O O . ALA A 1 185 ? -4.306 -13.601 14.627 1.00 94.06 185 ALA A O 1
ATOM 1461 N N . ALA A 1 186 ? -4.265 -11.649 13.513 1.00 92.88 186 ALA A N 1
ATOM 1462 C CA . ALA A 1 186 ? -3.461 -10.932 14.503 1.00 92.88 186 ALA A CA 1
ATOM 1463 C C . ALA A 1 186 ? -4.233 -10.740 15.820 1.00 92.88 186 ALA A C 1
ATOM 1465 O O . ALA A 1 186 ? -3.746 -11.151 16.872 1.00 92.88 186 ALA A O 1
ATOM 1466 N N . GLN A 1 187 ? -5.480 -10.269 15.742 1.00 91.25 187 GLN A N 1
ATOM 1467 C CA . GLN A 1 187 ? -6.375 -10.085 16.892 1.00 91.25 187 GLN A CA 1
ATOM 1468 C C . GLN A 1 187 ? -6.582 -11.378 17.699 1.00 91.25 187 GLN A C 1
ATOM 1470 O O . GLN A 1 187 ? -6.574 -11.379 18.929 1.00 91.25 187 GLN A O 1
ATOM 1475 N N . MET A 1 188 ? -6.731 -12.520 17.020 1.00 91.12 188 MET A N 1
ATOM 1476 C CA . MET A 1 188 ? -6.866 -13.812 17.702 1.00 91.12 188 MET A CA 1
ATOM 1477 C C . MET A 1 188 ? -5.595 -14.256 18.435 1.00 91.12 188 MET A C 1
ATOM 1479 O O . MET A 1 188 ? -5.701 -14.992 19.416 1.00 91.12 188 MET A O 1
ATOM 1483 N N . ARG A 1 189 ? -4.406 -13.861 17.965 1.00 89.62 189 ARG A N 1
ATOM 1484 C CA . ARG A 1 189 ? -3.138 -14.180 18.642 1.00 89.62 189 ARG A CA 1
ATOM 1485 C C . ARG A 1 189 ? -2.959 -13.331 19.893 1.00 89.62 189 ARG A C 1
ATOM 1487 O O . ARG A 1 189 ? -2.573 -13.877 20.917 1.00 89.62 189 ARG A O 1
ATOM 1494 N N . GLU A 1 190 ? -3.302 -12.048 19.822 1.00 85.19 190 GLU A N 1
ATOM 1495 C CA . GLU A 1 190 ? -3.218 -11.118 20.957 1.00 85.19 190 GLU A CA 1
ATOM 1496 C C . GLU A 1 190 ? -4.133 -11.529 22.116 1.00 85.19 190 GLU A C 1
ATOM 1498 O O . GLU A 1 190 ? -3.743 -11.422 23.267 1.00 85.19 190 GLU A O 1
ATOM 1503 N N . ARG A 1 191 ? -5.314 -12.094 21.835 1.00 82.38 191 ARG A N 1
ATOM 1504 C CA . ARG A 1 191 ? -6.235 -12.586 22.880 1.00 82.38 191 ARG A CA 1
ATOM 1505 C C . ARG A 1 191 ? -5.800 -13.884 23.570 1.00 82.38 191 ARG A C 1
ATOM 1507 O O . ARG A 1 191 ? -6.454 -14.301 24.522 1.00 82.38 191 ARG A O 1
ATOM 1514 N N . ARG A 1 192 ? -4.794 -14.583 23.038 1.00 78.94 192 ARG A N 1
ATOM 1515 C CA . ARG A 1 192 ? -4.313 -15.875 23.564 1.00 78.94 192 ARG A CA 1
ATOM 1516 C C . ARG A 1 192 ? -3.011 -15.759 24.359 1.00 78.94 192 ARG A C 1
ATOM 1518 O O . ARG A 1 192 ? -2.625 -16.758 24.962 1.00 78.94 192 ARG A O 1
ATOM 1525 N N . GLY A 1 193 ? -2.332 -14.614 24.293 1.00 60.66 193 GLY A N 1
ATOM 1526 C CA . GLY A 1 193 ? -1.132 -14.304 25.076 1.00 60.66 193 GLY A CA 1
ATOM 1527 C C . GLY A 1 193 ? -1.494 -13.539 26.335 1.00 60.66 193 GLY A C 1
ATOM 1528 O O . GLY A 1 193 ? -0.812 -13.777 27.351 1.00 60.66 193 GLY A O 1
#

Foldseek 3Di:
DDDPPPWPQQDPPPDDDDDDDDDDDDDDDDDDDDDDDPPPPPLDFQDDDPVVLVVVLVVLLVLLCVLCVLLVRNLLNVLLVVLLQQAPPVVSRDDSQLRLSVQSSVVSVVCVVVVDRDDLLVNLLVSLVRQNQQKWKDDVPDTDQSVPGHPCVVCVVGRIRMTGHPAGPPHSVVSSVSSVVSSVVSVVVVVVD

Organism: Aromatoleum aromaticum (strain DSM 19018 / LMG 30748 / EbN1) (NCBI:txid76114)

Secondary structure (DSSP, 8-state):
-------------------------------------------PPPPPPPHHHHHHHHHHHHHHHHHHHHTT-THHHHHHHHHHGGGTTGGGGS-GGG-HHHHHHHHHHHHHHHT----HHHHHHHHTTSGGGGEEEEETTEE--TTTS-HHHHHTTS--EEEE-SS-SS-HHHHHHHHHHHHHHHHHHHTT-